Protein AF-0000000075455554 (afdb_homodimer)

Structure (mmCIF, N/CA/C/O backbone):
data_AF-0000000075455554-model_v1
#
loop_
_entity.id
_entity.type
_entity.pdbx_description
1 polymer 'Uncharacterized protein'
#
loop_
_atom_site.group_PDB
_atom_site.id
_atom_site.type_symbol
_atom_site.label_atom_id
_atom_site.label_alt_id
_atom_site.label_comp_id
_atom_site.label_asym_id
_atom_site.label_entity_id
_atom_site.label_seq_id
_atom_site.pdbx_PDB_ins_code
_atom_site.Cartn_x
_atom_site.Cartn_y
_atom_site.Cartn_z
_atom_site.occupancy
_atom_site.B_iso_or_equiv
_atom_site.auth_seq_id
_atom_site.auth_comp_id
_atom_site.auth_asym_id
_atom_site.auth_atom_id
_atom_site.pdbx_PDB_model_num
ATOM 1 N N . MET A 1 1 ? -1.568 -16.812 -19.609 1 43.81 1 MET A N 1
ATOM 2 C CA . MET A 1 1 ? -0.745 -16.453 -18.469 1 43.81 1 MET A CA 1
ATOM 3 C C . MET A 1 1 ? -1.56 -15.68 -17.438 1 43.81 1 MET A C 1
ATOM 5 O O . MET A 1 1 ? -2.436 -14.891 -17.797 1 43.81 1 MET A O 1
ATOM 9 N N . GLU A 1 2 ? -1.62 -16.234 -16.188 1 52.28 2 GLU A N 1
ATOM 10 C CA . GLU A 1 2 ? -2.527 -15.711 -15.164 1 52.28 2 GLU A CA 1
ATOM 11 C C . GLU A 1 2 ? -2.217 -14.258 -14.844 1 52.28 2 GLU A C 1
ATOM 13 O O . GLU A 1 2 ? -1.058 -13.891 -14.648 1 52.28 2 GLU A O 1
ATOM 18 N N . LYS A 1 3 ? -2.979 -13.305 -15.289 1 70.75 3 LYS A N 1
ATOM 19 C CA . LYS A 1 3 ? -2.902 -11.852 -15.18 1 70.75 3 LYS A CA 1
ATOM 20 C C . LYS A 1 3 ? -3.27 -11.383 -13.773 1 70.75 3 LYS A C 1
ATOM 22 O O . LYS A 1 3 ? -3.891 -10.328 -13.609 1 70.75 3 LYS A O 1
ATOM 27 N N . SER A 1 4 ? -2.748 -12.359 -12.711 1 79.31 4 SER A N 1
ATOM 28 C CA . SER A 1 4 ? -3.086 -12.023 -11.328 1 79.31 4 SER A CA 1
ATOM 29 C C . SER A 1 4 ? -2.111 -11 -10.758 1 79.31 4 SER A C 1
ATOM 31 O O . SER A 1 4 ? -0.904 -11.086 -10.992 1 79.31 4 SER A O 1
ATOM 33 N N . ALA A 1 5 ? -2.631 -10.055 -10.141 1 87.62 5 ALA A N 1
ATOM 34 C CA . ALA A 1 5 ? -1.825 -8.992 -9.539 1 87.62 5 ALA A CA 1
ATOM 35 C C . ALA A 1 5 ? -0.936 -9.539 -8.43 1 87.62 5 ALA A C 1
ATOM 37 O O . ALA A 1 5 ? -1.373 -10.367 -7.625 1 87.62 5 ALA A O 1
ATOM 38 N N . VAL A 1 6 ? 0.311 -9.078 -8.422 1 92.62 6 VAL A N 1
ATOM 39 C CA . VAL A 1 6 ? 1.239 -9.469 -7.371 1 92.62 6 VAL A CA 1
ATOM 40 C C . VAL A 1 6 ? 1.896 -8.234 -6.766 1 92.62 6 VAL A C 1
ATOM 42 O O . VAL A 1 6 ? 2.256 -7.301 -7.488 1 92.62 6 VAL A O 1
ATOM 45 N N . LEU A 1 7 ? 1.924 -8.148 -5.484 1 94.25 7 LEU A N 1
ATOM 46 C CA . LEU A 1 7 ? 2.703 -7.148 -4.758 1 94.25 7 LEU A CA 1
ATOM 47 C C . LEU A 1 7 ? 4.141 -7.621 -4.559 1 94.25 7 LEU A C 1
ATOM 49 O O . LEU A 1 7 ? 4.371 -8.695 -3.998 1 94.25 7 LEU A O 1
ATOM 53 N N . CYS A 1 8 ? 5.094 -6.777 -4.996 1 96.25 8 CYS A N 1
ATOM 54 C CA . CYS A 1 8 ? 6.508 -7.133 -4.902 1 96.25 8 CYS A CA 1
ATOM 55 C C . CYS A 1 8 ? 7.23 -6.238 -3.904 1 96.25 8 CYS A C 1
ATOM 57 O O . CYS A 1 8 ? 7.184 -5.016 -4.012 1 96.25 8 CYS A O 1
ATOM 59 N N . ASN A 1 9 ? 7.773 -6.859 -2.877 1 97.69 9 ASN A N 1
ATOM 60 C CA . ASN A 1 9 ? 8.805 -6.219 -2.064 1 97.69 9 ASN A CA 1
ATOM 61 C C . ASN A 1 9 ? 10.18 -6.336 -2.707 1 97.69 9 ASN A C 1
ATOM 63 O O . ASN A 1 9 ? 10.844 -7.367 -2.584 1 97.69 9 ASN A O 1
ATOM 67 N N . LEU A 1 10 ? 10.547 -5.352 -3.365 1 97.19 10 LEU A N 1
ATOM 68 C CA . LEU A 1 10 ? 11.766 -5.367 -4.164 1 97.19 10 LEU A CA 1
ATOM 69 C C . LEU A 1 10 ? 13 -5.473 -3.273 1 97.19 10 LEU A C 1
ATOM 71 O O . LEU A 1 10 ? 14.008 -6.059 -3.67 1 97.19 10 LEU A O 1
ATOM 75 N N . SER A 1 11 ? 12.922 -4.957 -2.035 1 97.5 11 SER A N 1
ATOM 76 C CA . SER A 1 11 ? 14.047 -4.938 -1.104 1 97.5 11 SER A CA 1
ATOM 77 C C . SER A 1 11 ? 14.32 -6.324 -0.534 1 97.5 11 SER A C 1
ATOM 79 O O . SER A 1 11 ? 15.477 -6.711 -0.353 1 97.5 11 SER A O 1
ATOM 81 N N . GLN A 1 12 ? 13.25 -7.008 -0.26 1 97.56 12 GLN A N 1
ATOM 82 C CA . GLN A 1 12 ? 13.406 -8.305 0.395 1 97.56 12 GLN A CA 1
ATOM 83 C C . GLN A 1 12 ? 13.211 -9.445 -0.596 1 97.56 12 GLN A C 1
ATOM 85 O O . GLN A 1 12 ? 13.32 -10.617 -0.228 1 97.56 12 GLN A O 1
ATOM 90 N N . HIS A 1 13 ? 12.859 -9.172 -1.826 1 98.25 13 HIS A N 1
ATOM 91 C CA . HIS A 1 13 ? 12.656 -10.141 -2.895 1 98.25 13 HIS A CA 1
ATOM 92 C C . HIS A 1 13 ? 11.547 -11.125 -2.537 1 98.25 13 HIS A C 1
ATOM 94 O O . HIS A 1 13 ? 11.727 -12.336 -2.666 1 98.25 13 HIS A O 1
ATOM 100 N N . LYS A 1 14 ? 10.477 -10.57 -2.074 1 98.19 14 LYS A N 1
ATOM 101 C CA . LYS A 1 14 ? 9.273 -11.312 -1.706 1 98.19 14 LYS A CA 1
ATOM 102 C C . LYS A 1 14 ? 8.07 -10.836 -2.508 1 98.19 14 LYS A C 1
ATOM 104 O O . LYS A 1 14 ? 8.023 -9.688 -2.951 1 98.19 14 LYS A O 1
ATOM 109 N N . TYR A 1 15 ? 7.133 -11.742 -2.766 1 96.94 15 TYR A N 1
ATOM 110 C CA . TYR A 1 15 ? 5.91 -11.281 -3.418 1 96.94 15 TYR A CA 1
ATOM 111 C C . TYR A 1 15 ? 4.68 -11.898 -2.758 1 96.94 15 TYR A C 1
ATOM 113 O O . TYR A 1 15 ? 4.789 -12.883 -2.031 1 96.94 15 TYR A O 1
ATOM 121 N N . VAL A 1 16 ? 3.572 -11.25 -2.914 1 96.62 16 VAL A N 1
ATOM 122 C CA . VAL A 1 16 ? 2.266 -11.656 -2.412 1 96.62 16 VAL A CA 1
ATOM 123 C C . VAL A 1 16 ? 1.259 -11.695 -3.559 1 96.62 16 VAL A C 1
ATOM 125 O O . VAL A 1 16 ? 1.162 -10.742 -4.34 1 96.62 16 VAL A O 1
ATOM 128 N N . ARG A 1 17 ? 0.521 -12.758 -3.619 1 95.19 17 ARG A N 1
ATOM 129 C CA . ARG A 1 17 ? -0.51 -12.914 -4.641 1 95.19 17 ARG A CA 1
ATOM 130 C C . ARG A 1 17 ? -1.81 -12.234 -4.215 1 95.19 17 ARG A C 1
ATOM 132 O O . ARG A 1 17 ? -2.43 -12.633 -3.227 1 95.19 17 ARG A O 1
ATOM 139 N N . GLY A 1 18 ? -2.156 -11.289 -5.023 1 91.25 18 GLY A N 1
ATOM 140 C CA . GLY A 1 18 ? -3.354 -10.523 -4.707 1 91.25 18 GLY A CA 1
ATOM 141 C C . GLY A 1 18 ? -4.617 -11.367 -4.73 1 91.25 18 GLY A C 1
ATOM 142 O O . GLY A 1 18 ? -5.504 -11.188 -3.893 1 91.25 18 GLY A O 1
ATOM 143 N N . SER A 1 19 ? -4.719 -12.219 -5.688 1 89.25 19 SER A N 1
ATOM 144 C CA . SER A 1 19 ? -5.902 -13.055 -5.82 1 89.25 19 SER A CA 1
ATOM 145 C C . SER A 1 19 ? -6.098 -13.93 -4.582 1 89.25 19 SER A C 1
ATOM 147 O O . SER A 1 19 ? -7.23 -14.125 -4.129 1 89.25 19 SER A O 1
ATOM 149 N N . ALA A 1 20 ? -5.086 -14.43 -4.055 1 93.12 20 ALA A N 1
ATOM 150 C CA . ALA A 1 20 ? -5.156 -15.266 -2.855 1 93.12 20 ALA A CA 1
ATOM 151 C C . ALA A 1 20 ? -5.629 -14.453 -1.651 1 93.12 20 ALA A C 1
ATOM 153 O O . ALA A 1 20 ? -6.426 -14.938 -0.843 1 93.12 20 ALA A O 1
ATOM 154 N N . VAL A 1 21 ? -5.117 -13.258 -1.526 1 91.56 21 VAL A N 1
ATOM 155 C CA . VAL A 1 21 ? -5.52 -12.383 -0.43 1 91.56 21 VAL A CA 1
ATOM 156 C C . VAL A 1 21 ? -7.012 -12.078 -0.535 1 91.56 21 VAL A C 1
ATOM 158 O O . VAL A 1 21 ? -7.742 -12.172 0.455 1 91.56 21 VAL A O 1
ATOM 161 N N . GLN A 1 22 ? -7.359 -11.703 -1.708 1 89 22 GLN A N 1
ATOM 162 C CA . GLN A 1 22 ? -8.758 -11.375 -1.943 1 89 22 GLN A CA 1
ATOM 163 C C . GLN A 1 22 ? -9.664 -12.555 -1.598 1 89 22 GLN A C 1
ATOM 165 O O . GLN A 1 22 ? -10.742 -12.367 -1.016 1 89 22 GLN A O 1
ATOM 170 N N . GLU A 1 23 ? -9.289 -13.625 -2.023 1 90.81 23 GLU A N 1
ATOM 171 C CA . GLU A 1 23 ? -10.086 -14.82 -1.764 1 90.81 23 GLU A CA 1
ATOM 172 C C . GLU A 1 23 ? -10.195 -15.094 -0.266 1 90.81 23 GLU A C 1
ATOM 174 O O . GLU A 1 23 ? -11.289 -15.359 0.24 1 90.81 23 GLU A O 1
ATOM 179 N N . LYS A 1 24 ? -9.18 -15.023 0.441 1 91.69 24 LYS A N 1
ATOM 180 C CA . LYS A 1 24 ? -9.141 -15.328 1.867 1 91.69 24 LYS A CA 1
ATOM 181 C C . LYS A 1 24 ? -9.977 -14.336 2.668 1 91.69 24 LYS A C 1
ATOM 183 O O . LYS A 1 24 ? -10.641 -14.711 3.633 1 91.69 24 LYS A O 1
ATOM 188 N N . PHE A 1 25 ? -9.914 -13.109 2.268 1 88.25 25 PHE A N 1
ATOM 189 C CA . PHE A 1 25 ? -10.508 -12.078 3.102 1 88.25 25 PHE A CA 1
ATOM 190 C C . PHE A 1 25 ? -11.742 -11.477 2.428 1 88.25 25 PHE A C 1
ATOM 192 O O . PHE A 1 25 ? -12.078 -10.312 2.66 1 88.25 25 PHE A O 1
ATOM 199 N N . GLU A 1 26 ? -12.32 -12.148 1.55 1 85.75 26 GLU A N 1
ATOM 200 C CA . GLU A 1 26 ? -13.477 -11.672 0.789 1 85.75 26 GLU A CA 1
ATOM 201 C C . GLU A 1 26 ? -14.57 -11.156 1.714 1 85.75 26 GLU A C 1
ATOM 203 O O . GLU A 1 26 ? -15.156 -10.094 1.467 1 85.75 26 GLU A O 1
ATOM 208 N N . ARG A 1 27 ? -14.852 -11.781 2.777 1 84.69 27 ARG A N 1
ATOM 209 C CA . ARG A 1 27 ? -15.922 -11.438 3.703 1 84.69 27 ARG A CA 1
ATOM 210 C C . ARG A 1 27 ? -15.633 -10.117 4.41 1 84.69 27 ARG A C 1
ATOM 212 O O . ARG A 1 27 ? -16.562 -9.367 4.73 1 84.69 27 ARG A O 1
ATOM 219 N N . HIS A 1 28 ? -14.312 -9.898 4.633 1 78.06 28 HIS A N 1
ATOM 220 C CA . HIS A 1 28 ? -13.914 -8.711 5.367 1 78.06 28 HIS A CA 1
ATOM 221 C C . HIS A 1 28 ? -13.516 -7.582 4.422 1 78.06 28 HIS A C 1
ATOM 223 O O . HIS A 1 28 ? -13.125 -6.5 4.863 1 78.06 28 HIS A O 1
ATOM 229 N N . ARG A 1 29 ? -13.539 -7.875 3.203 1 77.62 29 ARG A N 1
ATOM 230 C CA . ARG A 1 29 ? -13.25 -6.898 2.156 1 77.62 29 ARG A CA 1
ATOM 231 C C . ARG A 1 29 ? -11.836 -6.344 2.297 1 77.62 29 ARG A C 1
ATOM 233 O O . ARG A 1 29 ? -11.617 -5.141 2.152 1 77.62 29 ARG A O 1
ATOM 240 N N . LEU A 1 30 ? -10.945 -7.219 2.758 1 80.25 30 LEU A N 1
ATOM 241 C CA . LEU A 1 30 ? -9.539 -6.84 2.799 1 80.25 30 LEU A CA 1
ATOM 242 C C . LEU A 1 30 ? -8.836 -7.23 1.503 1 80.25 30 LEU A C 1
ATOM 244 O O . LEU A 1 30 ? -9.234 -8.188 0.838 1 80.25 30 LEU A O 1
ATOM 248 N N . SER A 1 31 ? -7.902 -6.434 1.125 1 84.75 31 SER A N 1
ATOM 249 C CA . SER A 1 31 ? -7.148 -6.637 -0.108 1 84.75 31 SER A CA 1
ATOM 250 C C . SER A 1 31 ? -5.645 -6.547 0.139 1 84.75 31 SER A C 1
ATOM 252 O O . SER A 1 31 ? -5.207 -6.398 1.282 1 84.75 31 SER A O 1
ATOM 254 N N . ILE A 1 32 ? -4.934 -6.664 -0.916 1 88.88 32 ILE A N 1
ATOM 255 C CA . ILE A 1 32 ? -3.477 -6.582 -0.877 1 88.88 32 ILE A CA 1
ATOM 256 C C . ILE A 1 32 ? -3.053 -5.203 -0.377 1 88.88 32 ILE A C 1
ATOM 258 O O . ILE A 1 32 ? -1.998 -5.059 0.247 1 88.88 32 ILE A O 1
ATOM 262 N N . SER A 1 33 ? -3.893 -4.215 -0.612 1 85.25 33 SER A N 1
ATOM 263 C CA . SER A 1 33 ? -3.57 -2.873 -0.136 1 85.25 33 SER A CA 1
ATOM 264 C C . SER A 1 33 ? -3.562 -2.814 1.388 1 85.25 33 SER A C 1
ATOM 266 O O . SER A 1 33 ? -2.686 -2.188 1.986 1 85.25 33 SER A O 1
ATOM 268 N N . HIS A 1 34 ? -4.531 -3.475 1.994 1 84.62 34 HIS A N 1
ATOM 269 C CA . HIS A 1 34 ? -4.562 -3.553 3.449 1 84.62 34 HIS A CA 1
ATOM 270 C C . HIS A 1 34 ? -3.367 -4.336 3.986 1 84.62 34 HIS A C 1
ATOM 272 O O . HIS A 1 34 ? -2.797 -3.979 5.02 1 84.62 34 HIS A O 1
ATOM 278 N N . LEU A 1 35 ? -3.129 -5.387 3.32 1 89.56 35 LEU A N 1
ATOM 279 C CA . LEU A 1 35 ? -1.984 -6.199 3.719 1 89.56 35 LEU A CA 1
ATOM 280 C C . LEU A 1 35 ? -0.7 -5.379 3.701 1 89.56 35 LEU A C 1
ATOM 282 O O . LEU A 1 35 ? 0.096 -5.441 4.641 1 89.56 35 LEU A O 1
ATOM 286 N N . LEU A 1 36 ? -0.47 -4.629 2.674 1 91.06 36 LEU A N 1
ATOM 287 C CA . LEU A 1 36 ? 0.713 -3.781 2.566 1 91.06 36 LEU A CA 1
ATOM 288 C C . LEU A 1 36 ? 0.784 -2.795 3.729 1 91.06 36 LEU A C 1
ATOM 290 O O . LEU A 1 36 ? 1.823 -2.67 4.379 1 91.06 36 LEU A O 1
ATOM 294 N N . LEU A 1 37 ? -0.258 -2.197 4.02 1 86.44 37 LEU A N 1
ATOM 295 C CA . LEU A 1 37 ? -0.281 -1.223 5.105 1 86.44 37 LEU A CA 1
ATOM 296 C C . LEU A 1 37 ? 0.099 -1.876 6.43 1 86.44 37 LEU A C 1
ATOM 298 O O . LEU A 1 37 ? 0.836 -1.292 7.227 1 86.44 37 LEU A O 1
ATOM 302 N N . ALA A 1 38 ? -0.381 -3.029 6.625 1 85.31 38 ALA A N 1
ATOM 303 C CA . ALA A 1 38 ? -0.101 -3.756 7.863 1 85.31 38 ALA A CA 1
ATOM 304 C C . ALA A 1 38 ? 1.388 -4.066 7.992 1 85.31 38 ALA A C 1
ATOM 306 O O . ALA A 1 38 ? 1.877 -4.348 9.086 1 85.31 38 ALA A O 1
ATOM 307 N N . HIS A 1 39 ? 2.082 -4.016 6.938 1 91 39 HIS A N 1
ATOM 308 C CA . HIS A 1 39 ? 3.475 -4.449 6.969 1 91 39 HIS A CA 1
ATOM 309 C C . HIS A 1 39 ? 4.422 -3.262 6.879 1 91 39 HIS A C 1
ATOM 311 O O . HIS A 1 39 ? 5.641 -3.424 6.984 1 91 39 HIS A O 1
ATOM 317 N N . ILE A 1 40 ? 3.91 -2.068 6.648 1 90.75 40 ILE A N 1
ATOM 318 C CA . ILE A 1 40 ? 4.824 -0.938 6.535 1 90.75 40 ILE A CA 1
ATOM 319 C C . ILE A 1 40 ? 4.523 0.081 7.633 1 90.75 40 ILE A C 1
ATOM 321 O O . ILE A 1 40 ? 4.824 1.269 7.484 1 90.75 40 ILE A O 1
ATOM 325 N N . CYS A 1 41 ? 3.963 -0.243 8.648 1 81.56 41 CYS A N 1
ATOM 326 C CA . CYS A 1 41 ? 3.58 0.683 9.711 1 81.56 41 CYS A CA 1
ATOM 327 C C . CYS A 1 41 ? 4.441 0.477 10.953 1 81.56 41 CYS A C 1
ATOM 329 O O . CYS A 1 41 ? 4.812 -0.654 11.273 1 81.56 41 CYS A O 1
ATOM 331 N N . TRP A 1 42 ? 4.992 1.487 11.656 1 68.12 42 TRP A N 1
ATOM 332 C CA . TRP A 1 42 ? 5.738 1.419 12.906 1 68.12 42 TRP A CA 1
ATOM 333 C C . TRP A 1 42 ? 4.848 0.953 14.047 1 68.12 42 TRP A C 1
ATOM 335 O O . TRP A 1 42 ? 5.324 0.348 15.016 1 68.12 42 TRP A O 1
ATOM 345 N N . SER A 1 43 ? 3.494 1.282 14 1 57.66 43 SER A N 1
ATOM 346 C CA . SER A 1 43 ? 2.68 0.77 15.102 1 57.66 43 SER A CA 1
ATOM 347 C C . SER A 1 43 ? 1.564 -0.135 14.586 1 57.66 43 SER A C 1
ATOM 349 O O . SER A 1 43 ? 1.055 0.067 13.477 1 57.66 43 SER A O 1
ATOM 351 N N . THR A 1 44 ? 1.597 -1.495 14.789 1 50.06 44 THR A N 1
ATOM 352 C CA . THR A 1 44 ? 0.513 -2.361 14.336 1 50.06 44 THR A CA 1
ATOM 353 C C . THR A 1 44 ? -0.639 -2.354 15.344 1 50.06 44 THR A C 1
ATOM 355 O O . THR A 1 44 ? -0.51 -2.885 16.453 1 50.06 44 THR A O 1
ATOM 358 N N . GLU A 1 45 ? -1.034 -1.312 15.836 1 48.19 45 GLU A N 1
ATOM 359 C CA . GLU A 1 45 ? -2.244 -1.582 16.609 1 48.19 45 GLU A CA 1
ATOM 360 C C . GLU A 1 45 ? -3.318 -2.229 15.734 1 48.19 45 GLU A C 1
ATOM 362 O O . GLU A 1 45 ? -3.348 -2.023 14.523 1 48.19 45 GLU A O 1
ATOM 367 N N . PRO A 1 46 ? -4.043 -3.158 16.375 1 44.19 46 PRO A N 1
ATOM 368 C CA . PRO A 1 46 ? -5.051 -3.957 15.68 1 44.19 46 PRO A CA 1
ATOM 369 C C . PRO A 1 46 ? -5.863 -3.137 14.68 1 44.19 46 PRO A C 1
ATOM 371 O O . PRO A 1 46 ? -6.145 -1.96 14.922 1 44.19 46 PRO A O 1
ATOM 374 N N . VAL A 1 47 ? -5.527 -3.455 13.422 1 44.62 47 VAL A N 1
ATOM 375 C CA . VAL A 1 47 ? -6.32 -2.879 12.344 1 44.62 47 VAL A CA 1
ATOM 376 C C . VAL A 1 47 ? -7.797 -2.875 12.734 1 44.62 47 VAL A C 1
ATOM 378 O O . VAL A 1 47 ? -8.477 -3.902 12.641 1 44.62 47 VAL A O 1
ATOM 381 N N . SER A 1 48 ? -8.266 -3.084 13.891 1 38.78 48 SER A N 1
ATOM 382 C CA . SER A 1 48 ? -9.719 -2.963 13.875 1 38.78 48 SER A CA 1
ATOM 383 C C . SER A 1 48 ? -10.188 -2.039 12.75 1 38.78 48 SER A C 1
ATOM 385 O O . SER A 1 48 ? -10.914 -2.467 11.852 1 38.78 48 SER A O 1
ATOM 387 N N . GLN A 1 49 ? -11.094 -0.995 13.008 1 38.47 49 GLN A N 1
ATOM 388 C CA . GLN A 1 49 ? -11.57 -0.119 11.945 1 38.47 49 GLN A CA 1
ATOM 389 C C . GLN A 1 49 ? -10.406 0.581 11.25 1 38.47 49 GLN A C 1
ATOM 391 O O . GLN A 1 49 ? -9.523 1.126 11.906 1 38.47 49 GLN A O 1
ATOM 396 N N . MET A 1 50 ? -9.594 0.06 10.281 1 39.66 50 MET A N 1
ATOM 397 C CA . MET A 1 50 ? -8.656 0.882 9.523 1 39.66 50 MET A CA 1
ATOM 398 C C . MET A 1 50 ? -8.914 2.365 9.758 1 39.66 50 MET A C 1
ATOM 400 O O . MET A 1 50 ? -8.547 3.205 8.938 1 39.66 50 MET A O 1
ATOM 404 N N . LYS A 1 51 ? -9.836 2.688 10.562 1 39.97 51 LYS A N 1
ATOM 405 C CA . LYS A 1 51 ? -9.977 4.094 10.93 1 39.97 51 LYS A CA 1
ATOM 406 C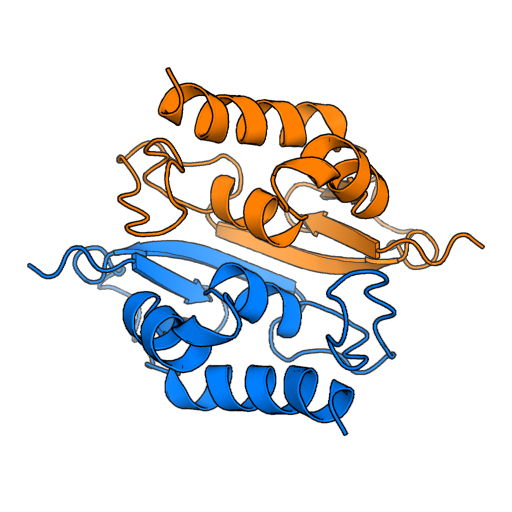 C . LYS A 1 51 ? -8.633 4.699 11.328 1 39.97 51 LYS A C 1
ATOM 408 O O . LYS A 1 51 ? -8.086 5.535 10.609 1 39.97 51 LYS A O 1
ATOM 413 N N . ASP A 1 52 ? -8.414 4.742 12.883 1 36.31 52 ASP A N 1
ATOM 414 C CA . ASP A 1 52 ? -7.266 5.457 13.438 1 36.31 52 ASP A CA 1
ATOM 415 C C . ASP A 1 52 ? -6 4.605 13.383 1 36.31 52 ASP A C 1
ATOM 417 O O . ASP A 1 52 ? -5.934 3.543 14 1 36.31 52 ASP A O 1
ATOM 421 N N . ALA A 1 53 ? -5.562 4.289 12.445 1 40.56 53 ALA A N 1
ATOM 422 C CA . ALA A 1 53 ? -4.27 3.613 12.367 1 40.56 53 ALA A CA 1
ATOM 423 C C . ALA A 1 53 ? -3.379 3.994 13.547 1 40.56 53 ALA A C 1
ATOM 425 O O . ALA A 1 53 ? -2.744 5.051 13.531 1 40.56 53 ALA A O 1
ATOM 426 N N . THR A 1 54 ? -3.914 3.926 14.789 1 36.28 54 THR A N 1
ATOM 427 C CA . THR A 1 54 ? -2.93 4.125 15.852 1 36.28 54 THR A CA 1
ATOM 428 C C . THR A 1 54 ? -1.878 3.02 15.82 1 36.28 54 THR A C 1
ATOM 430 O O . THR A 1 54 ? -2.213 1.835 15.859 1 36.28 54 THR A O 1
ATOM 433 N N . CYS A 1 55 ? -0.988 3.141 15.109 1 39.06 55 CYS A N 1
ATOM 434 C CA . CYS A 1 55 ? 0.165 2.26 14.969 1 39.06 55 CYS A CA 1
ATOM 435 C C . CYS A 1 55 ? 0.878 2.076 16.297 1 39.06 55 CYS A C 1
ATOM 437 O O . CYS A 1 55 ? 1.243 3.057 16.953 1 39.06 55 CYS A O 1
ATOM 439 N N . SER A 1 56 ? 0.475 1.086 17.031 1 41 56 SER A N 1
ATOM 440 C CA . SER A 1 56 ? 1.418 0.804 18.10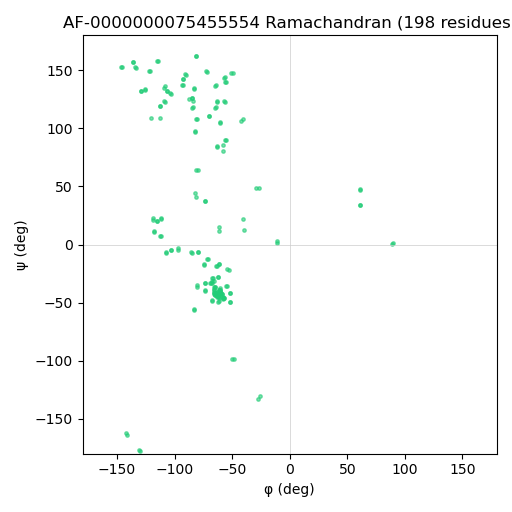9 1 41 56 SER A CA 1
ATOM 441 C C . SER A 1 56 ? 2.84 0.657 17.578 1 41 56 SER A C 1
ATOM 443 O O . SER A 1 56 ? 3.037 0.351 16.406 1 41 56 SER A O 1
ATOM 445 N N . VAL A 1 57 ? 3.834 1.011 18.297 1 46.69 57 VAL A N 1
ATOM 446 C CA . VAL A 1 57 ? 5.258 1.223 18.062 1 46.69 57 VAL A CA 1
ATOM 447 C C . VAL A 1 57 ? 5.906 -0.081 17.609 1 46.69 57 VAL A C 1
ATOM 449 O O . VAL A 1 57 ? 7.133 -0.16 17.469 1 46.69 57 VAL A O 1
ATOM 452 N N . THR A 1 58 ? 5.227 -1.175 17.25 1 55.66 58 THR A N 1
ATOM 453 C CA . THR A 1 58 ? 6.039 -2.277 16.75 1 55.66 58 THR A CA 1
ATOM 454 C C . THR A 1 58 ? 6.332 -2.094 15.258 1 55.66 58 THR A C 1
ATOM 456 O O . THR A 1 58 ? 5.438 -1.759 14.477 1 55.66 58 THR A O 1
ATOM 459 N N . ARG A 1 59 ? 7.621 -2.078 14.922 1 67.62 59 ARG A N 1
ATOM 460 C CA . ARG A 1 59 ? 8.094 -1.94 13.547 1 67.62 59 ARG A CA 1
ATOM 461 C C . ARG A 1 59 ? 7.664 -3.133 12.703 1 67.62 59 ARG A C 1
ATOM 463 O O . ARG A 1 59 ? 8 -4.277 13.016 1 67.62 59 ARG A O 1
ATOM 470 N N . SER A 1 60 ? 6.906 -2.936 11.719 1 80.5 60 SER A N 1
ATOM 471 C CA . SER A 1 60 ? 6.516 -3.973 10.773 1 80.5 60 SER A CA 1
ATOM 472 C C . SER A 1 60 ? 7.684 -4.355 9.867 1 80.5 60 SER A C 1
ATOM 474 O O . SER A 1 60 ? 8.562 -3.539 9.602 1 80.5 60 SER A O 1
ATOM 476 N N . PRO A 1 61 ? 7.746 -5.59 9.445 1 87.69 61 PRO A N 1
ATOM 477 C CA . PRO A 1 61 ? 8.906 -6.148 8.75 1 87.69 61 PRO A CA 1
ATOM 478 C C . PRO A 1 61 ? 9.211 -5.43 7.438 1 87.69 61 PRO A C 1
ATOM 480 O O . PRO A 1 61 ? 10.32 -5.543 6.91 1 87.69 61 PRO A O 1
ATOM 483 N N . TRP A 1 62 ? 8.312 -4.672 6.898 1 94.38 62 TRP A N 1
ATOM 484 C CA . TRP A 1 62 ? 8.516 -4.113 5.566 1 94.38 62 TRP A CA 1
ATOM 485 C C . TRP A 1 62 ? 8.68 -2.6 5.633 1 94.38 62 TRP A C 1
ATOM 487 O O . TRP A 1 62 ? 8.766 -1.934 4.598 1 94.38 62 TRP A O 1
ATOM 497 N N . VAL A 1 63 ? 8.758 -2.088 6.844 1 91.5 63 VAL A N 1
ATOM 498 C CA . VAL A 1 63 ? 8.969 -0.65 6.98 1 91.5 63 VAL A CA 1
ATOM 499 C C . VAL A 1 63 ? 10.242 -0.242 6.23 1 91.5 63 VAL A C 1
ATOM 501 O O . VAL A 1 63 ? 11.297 -0.85 6.41 1 91.5 63 VAL A O 1
ATOM 504 N N . GLY A 1 64 ? 10.039 0.723 5.273 1 94.62 64 GLY A N 1
ATOM 505 C CA . GLY A 1 64 ? 11.195 1.242 4.559 1 94.62 64 GLY A CA 1
ATOM 506 C C . GLY A 1 64 ? 11.523 0.451 3.307 1 94.62 64 GLY A C 1
ATOM 507 O O . GLY A 1 64 ? 12.461 0.79 2.584 1 94.62 64 GLY A O 1
ATOM 508 N N . SER A 1 65 ? 10.828 -0.532 2.953 1 97.06 65 SER A N 1
ATOM 509 C CA . SER A 1 65 ? 11.109 -1.356 1.781 1 97.06 65 SER A CA 1
ATOM 510 C C . SER A 1 65 ? 10.586 -0.702 0.508 1 97.06 65 SER A C 1
ATOM 512 O O . SER A 1 65 ? 9.75 0.205 0.567 1 97.06 65 SER A O 1
ATOM 514 N N . ARG A 1 66 ? 11.078 -1.141 -0.682 1 97.62 66 ARG A N 1
ATOM 515 C CA . ARG A 1 66 ? 10.648 -0.738 -2.018 1 97.62 66 ARG A CA 1
ATOM 516 C C . ARG A 1 66 ? 9.586 -1.681 -2.557 1 97.62 66 ARG A C 1
ATOM 518 O O . ARG A 1 66 ? 9.68 -2.898 -2.393 1 97.62 66 ARG A O 1
ATOM 525 N N . PHE A 1 67 ? 8.523 -1.031 -3.213 1 96.19 67 PHE A N 1
ATOM 526 C CA . PHE A 1 67 ? 7.422 -1.89 -3.637 1 96.19 67 PHE A CA 1
ATOM 527 C C . PHE A 1 67 ? 7.004 -1.567 -5.066 1 96.19 67 PHE A C 1
ATOM 529 O O . PHE A 1 67 ? 7.172 -0.438 -5.527 1 96.19 67 PHE A O 1
ATOM 536 N N . GLU A 1 68 ? 6.469 -2.586 -5.723 1 93.19 68 GLU A N 1
ATOM 537 C CA . GLU A 1 68 ? 5.691 -2.414 -6.945 1 93.19 68 GLU A CA 1
ATOM 538 C C . GLU A 1 68 ? 4.582 -3.457 -7.047 1 93.19 68 GLU A C 1
ATOM 540 O O . GLU A 1 68 ? 4.641 -4.5 -6.391 1 93.19 68 GLU A O 1
ATOM 545 N N . ILE A 1 69 ? 3.574 -3.121 -7.707 1 91.25 69 ILE A N 1
ATOM 546 C CA . ILE A 1 69 ? 2.562 -4.086 -8.117 1 91.25 69 ILE A CA 1
ATOM 547 C C . ILE A 1 69 ? 2.744 -4.422 -9.602 1 91.25 69 ILE A C 1
ATOM 549 O O . ILE A 1 69 ? 2.91 -3.527 -10.43 1 91.25 69 ILE A O 1
ATOM 553 N N . THR A 1 70 ? 2.773 -5.66 -9.836 1 88.94 70 THR A N 1
ATOM 554 C CA . THR A 1 70 ? 2.854 -6.168 -11.203 1 88.94 70 THR A CA 1
ATOM 555 C C . THR A 1 70 ? 1.992 -7.418 -11.359 1 88.94 70 THR A C 1
ATOM 557 O O . THR A 1 70 ? 1.011 -7.598 -10.641 1 88.94 70 THR A O 1
ATOM 560 N N . THR A 1 71 ? 2.205 -8.148 -12.375 1 88.62 71 THR A N 1
ATOM 561 C CA . THR A 1 71 ? 1.534 -9.422 -12.586 1 88.62 71 THR A CA 1
ATOM 562 C C . THR A 1 71 ? 2.535 -10.578 -12.539 1 88.62 71 THR A C 1
ATOM 564 O O . THR A 1 71 ? 3.738 -10.367 -12.711 1 88.62 71 THR A O 1
ATOM 567 N N . MET A 1 72 ? 1.981 -11.719 -12.258 1 87.75 72 MET A N 1
ATOM 568 C CA . MET A 1 72 ? 2.814 -12.906 -12.102 1 87.75 72 MET A CA 1
ATOM 569 C C . MET A 1 72 ? 3.695 -13.117 -13.328 1 87.75 72 MET A C 1
ATOM 571 O O . MET A 1 72 ? 4.855 -13.516 -13.195 1 87.75 72 MET A O 1
ATOM 575 N N . ASP A 1 73 ? 3.174 -12.805 -14.445 1 85.81 73 ASP A N 1
ATOM 576 C CA . ASP A 1 73 ? 3.889 -13.047 -15.695 1 85.81 73 ASP A CA 1
ATOM 577 C C . ASP A 1 73 ? 4.93 -11.961 -15.945 1 85.81 73 ASP A C 1
ATOM 579 O O . ASP A 1 73 ? 5.766 -12.094 -16.844 1 85.81 73 ASP A O 1
ATOM 583 N N . LYS A 1 74 ? 4.953 -10.945 -15.141 1 87.62 74 LYS A N 1
ATOM 584 C CA . LYS A 1 74 ? 5.855 -9.82 -15.359 1 87.62 74 LYS A CA 1
ATOM 585 C C . LYS A 1 74 ? 6.84 -9.672 -14.203 1 87.62 74 LYS A C 1
ATOM 587 O O . LYS A 1 74 ? 7.523 -8.656 -14.086 1 87.62 74 LYS A O 1
ATOM 592 N N . LEU A 1 75 ? 6.91 -10.633 -13.352 1 90.44 75 LEU A N 1
ATOM 593 C CA . LEU A 1 75 ? 7.93 -10.633 -12.305 1 90.44 75 LEU A CA 1
ATOM 594 C C . LEU A 1 75 ? 9.328 -10.516 -12.906 1 90.44 75 LEU A C 1
ATOM 596 O O . LEU A 1 75 ? 9.625 -11.148 -13.922 1 90.44 75 LEU A O 1
ATOM 600 N N . ARG A 1 76 ? 10.078 -9.758 -12.25 1 91.88 76 ARG A N 1
ATOM 601 C CA . ARG A 1 76 ? 11.438 -9.57 -12.75 1 91.88 76 ARG A CA 1
ATOM 602 C C . ARG A 1 76 ? 12.203 -10.891 -12.734 1 91.88 76 ARG A C 1
ATOM 604 O O . ARG A 1 76 ? 12.344 -11.523 -11.688 1 91.88 76 ARG A O 1
ATOM 611 N N . PRO A 1 77 ? 12.734 -11.32 -13.875 1 92.62 77 PRO A N 1
ATOM 612 C CA . PRO A 1 77 ? 13.367 -12.641 -13.984 1 92.62 77 PRO A CA 1
ATOM 613 C C . PRO A 1 77 ? 14.742 -12.688 -13.32 1 92.62 77 PRO A C 1
ATOM 615 O O . PRO A 1 77 ? 15.242 -13.773 -13.023 1 92.62 77 PRO A O 1
ATOM 618 N N . ASP A 1 78 ? 15.375 -11.531 -13.031 1 94.69 78 ASP A N 1
ATOM 619 C CA . ASP A 1 78 ? 16.719 -11.484 -12.469 1 94.69 78 ASP A CA 1
ATOM 620 C C . ASP A 1 78 ? 16.688 -11.594 -10.945 1 94.69 78 ASP A C 1
ATOM 622 O O . ASP A 1 78 ? 17.734 -11.633 -10.297 1 94.69 78 ASP A O 1
ATOM 626 N N . ILE A 1 79 ? 15.57 -11.578 -10.391 1 95.06 79 ILE A N 1
ATOM 627 C CA . ILE A 1 79 ? 15.383 -11.68 -8.953 1 95.06 79 ILE A CA 1
ATOM 628 C C . ILE A 1 79 ? 14.836 -13.062 -8.594 1 95.06 79 ILE A C 1
ATOM 630 O O . ILE A 1 79 ? 13.938 -13.57 -9.273 1 95.06 79 ILE A O 1
ATOM 634 N N . GLU A 1 80 ? 15.469 -13.695 -7.578 1 97.25 80 GLU A N 1
ATOM 635 C CA . GLU A 1 80 ? 14.875 -14.891 -6.98 1 97.25 80 GLU A CA 1
ATOM 636 C C . GLU A 1 80 ? 13.797 -14.531 -5.969 1 97.25 80 GLU A C 1
ATOM 638 O O . GLU A 1 80 ? 14.102 -14.062 -4.867 1 97.25 80 GLU A O 1
ATOM 643 N N . TRP A 1 81 ? 12.617 -14.773 -6.344 1 97.44 81 TRP A N 1
ATOM 644 C CA . TRP A 1 81 ? 11.469 -14.344 -5.547 1 97.44 81 TRP A CA 1
ATOM 645 C C . TRP A 1 81 ? 11.031 -15.453 -4.59 1 97.44 81 TRP A C 1
ATOM 647 O O . TRP A 1 81 ? 11.055 -16.625 -4.945 1 97.44 81 TRP A O 1
ATOM 657 N N . LYS A 1 82 ? 10.633 -15.07 -3.428 1 98.31 82 LYS A N 1
ATOM 658 C CA . LYS A 1 82 ? 9.977 -15.969 -2.479 1 98.31 82 LYS A CA 1
ATOM 659 C C . LYS A 1 82 ? 8.5 -15.625 -2.336 1 98.31 82 LYS A C 1
ATOM 661 O O . LYS A 1 82 ? 8.141 -14.477 -2.076 1 98.31 82 LYS A O 1
ATOM 666 N N . ASP A 1 83 ? 7.645 -16.578 -2.578 1 97.62 83 ASP A N 1
ATOM 667 C CA . ASP A 1 83 ? 6.211 -16.438 -2.33 1 97.62 83 ASP A CA 1
ATOM 668 C C . ASP A 1 83 ? 5.914 -16.406 -0.832 1 97.62 83 ASP A C 1
ATOM 670 O O . ASP A 1 83 ? 6.043 -17.438 -0.156 1 97.62 83 ASP A O 1
ATOM 674 N N . VAL A 1 84 ? 5.504 -15.289 -0.322 1 97.69 84 VAL A N 1
ATOM 675 C CA . VAL A 1 84 ? 5.238 -15.195 1.11 1 97.69 84 VAL A CA 1
ATOM 676 C C . VAL A 1 84 ? 3.756 -14.938 1.349 1 97.69 84 VAL A C 1
ATOM 678 O O . VAL A 1 84 ? 3.369 -14.438 2.41 1 97.69 84 VAL A O 1
ATOM 681 N N . THR A 1 85 ? 2.932 -15.219 0.434 1 96.81 85 THR A N 1
ATOM 682 C CA . THR A 1 85 ? 1.504 -14.922 0.459 1 96.81 85 THR A CA 1
ATOM 683 C C . THR A 1 85 ? 0.869 -15.43 1.751 1 96.81 85 THR A C 1
ATOM 685 O O . THR A 1 85 ? 0.229 -14.664 2.475 1 96.81 85 THR A O 1
ATOM 688 N N . GLU A 1 86 ? 1.106 -16.641 2.125 1 96.12 86 GLU A N 1
ATOM 689 C CA . GLU A 1 86 ? 0.48 -17.234 3.301 1 96.12 86 GLU A CA 1
ATOM 690 C C . GLU A 1 86 ? 0.973 -16.562 4.586 1 96.12 86 GLU A C 1
ATOM 692 O O . GLU A 1 86 ? 0.173 -16.219 5.453 1 96.12 86 GLU A O 1
ATOM 697 N N . ALA A 1 87 ? 2.238 -16.422 4.723 1 94.38 87 ALA A N 1
ATOM 698 C CA . ALA A 1 87 ? 2.82 -15.805 5.91 1 94.38 87 ALA A CA 1
ATOM 699 C C . ALA A 1 87 ? 2.332 -14.367 6.074 1 94.38 87 ALA A C 1
ATOM 701 O O . ALA A 1 87 ? 2.041 -13.93 7.191 1 94.38 87 ALA A O 1
ATOM 702 N N . ALA A 1 88 ? 2.289 -13.664 4.996 1 94.12 88 ALA A N 1
ATOM 703 C CA . ALA A 1 88 ? 1.86 -12.266 5.047 1 94.12 88 ALA A CA 1
ATOM 704 C C . ALA A 1 88 ? 0.399 -12.156 5.477 1 94.12 88 ALA A C 1
ATOM 706 O O . ALA A 1 88 ? 0.022 -11.227 6.191 1 94.12 88 ALA A O 1
ATOM 707 N N . MET A 1 89 ? -0.395 -13.062 5.055 1 94 89 MET A N 1
ATOM 708 C CA . MET A 1 89 ? -1.808 -13.047 5.418 1 94 89 MET A CA 1
ATOM 709 C C . MET A 1 89 ? -1.99 -13.352 6.902 1 94 89 MET A C 1
ATOM 711 O O . MET A 1 89 ? -2.926 -12.859 7.535 1 94 89 MET A O 1
ATOM 715 N N . GLU A 1 90 ? -1.18 -14.148 7.449 1 89.75 90 GLU A N 1
ATOM 716 C CA . GLU A 1 90 ? -1.247 -14.453 8.875 1 89.75 90 GLU A CA 1
ATOM 717 C C . GLU A 1 90 ? -1.09 -13.188 9.719 1 89.75 90 GLU A C 1
ATOM 719 O O . GLU A 1 90 ? -1.825 -12.984 10.688 1 89.75 90 GLU A O 1
ATOM 724 N N . ARG A 1 91 ? -0.215 -12.414 9.32 1 81.56 91 ARG A N 1
ATOM 725 C CA . ARG A 1 91 ? -0.027 -11.148 10.023 1 81.56 91 ARG A CA 1
ATOM 726 C C . ARG A 1 91 ? -1.271 -10.273 9.914 1 81.56 91 ARG A C 1
ATOM 728 O O . ARG A 1 91 ? -1.689 -9.656 10.898 1 81.56 91 ARG A O 1
ATOM 735 N N . LEU A 1 92 ? -1.752 -10.234 8.75 1 82.38 92 LEU A N 1
ATOM 736 C CA . LEU A 1 92 ? -2.961 -9.445 8.555 1 82.38 92 LEU A CA 1
ATOM 737 C C . LEU A 1 92 ? -4.105 -9.984 9.406 1 82.38 92 LEU A C 1
ATOM 739 O O . LEU A 1 92 ? -4.855 -9.203 10.008 1 82.38 92 LEU A O 1
ATOM 743 N N . THR A 1 93 ? -4.23 -11.273 9.531 1 83.56 93 THR A N 1
ATOM 744 C CA . THR A 1 93 ? -5.25 -11.922 10.352 1 83.56 93 THR A CA 1
ATOM 745 C C . THR A 1 93 ? -5.078 -11.555 11.82 1 83.56 93 THR A C 1
ATOM 747 O O . THR A 1 93 ? -6.051 -11.227 12.5 1 83.56 93 THR A O 1
ATOM 750 N N . ASP A 1 94 ? -3.943 -11.578 12.289 1 78.44 94 ASP A N 1
ATOM 751 C CA . ASP A 1 94 ? -3.639 -11.266 13.68 1 78.44 94 ASP A CA 1
ATOM 752 C C . ASP A 1 94 ? -4.023 -9.82 14.016 1 78.44 94 ASP A C 1
ATOM 754 O O . ASP A 1 94 ? -4.559 -9.547 15.086 1 78.44 94 ASP A O 1
ATOM 758 N N . LEU A 1 95 ? -3.703 -9.016 13.102 1 72.25 95 LEU A N 1
ATOM 759 C CA . LEU A 1 95 ? -3.947 -7.59 13.328 1 72.25 95 LEU A CA 1
ATOM 760 C C . LEU A 1 95 ? -5.434 -7.273 13.219 1 72.25 95 LEU A C 1
ATOM 762 O O . LEU A 1 95 ? -5.93 -6.363 13.891 1 72.25 95 LEU A O 1
ATOM 766 N N . TRP A 1 96 ? -6.059 -8.008 12.359 1 69.25 96 TRP A N 1
ATOM 767 C CA . TRP A 1 96 ? -7.469 -7.73 12.117 1 69.25 96 TRP A CA 1
ATOM 768 C C . TRP A 1 96 ? -8.344 -8.398 13.172 1 69.25 96 TRP A C 1
ATOM 770 O O . TRP A 1 96 ? -9.305 -7.801 13.664 1 69.25 96 TRP A O 1
ATOM 780 N N . GLU A 1 97 ? -8.242 -9.711 13.344 1 61.41 97 GLU A N 1
ATOM 781 C CA . GLU A 1 97 ? -9.031 -10.453 14.32 1 61.41 97 GLU A CA 1
ATOM 782 C C . GLU A 1 97 ? -8.758 -9.969 15.742 1 61.41 97 GLU A C 1
ATOM 784 O O . GLU A 1 97 ? -9.617 -10.086 16.625 1 61.41 97 GLU A O 1
ATOM 789 N N . GLY A 1 98 ? -7.617 -9.68 15.945 1 51.84 98 GLY A N 1
ATOM 790 C CA . GLY A 1 98 ? -7.445 -9.172 17.297 1 51.84 98 GLY A CA 1
ATOM 7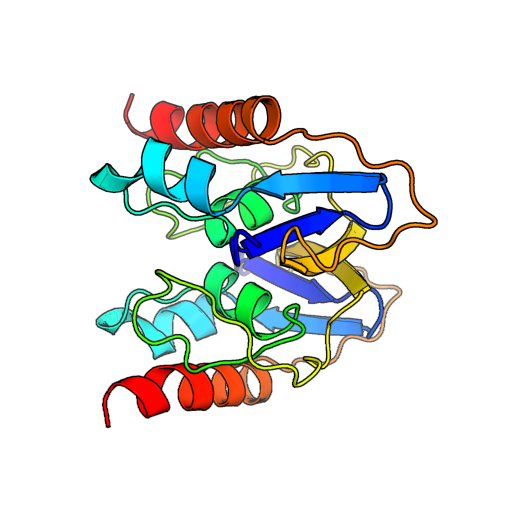91 C C . GLY A 1 98 ? -8.367 -8.016 17.625 1 51.84 98 GLY A C 1
ATOM 792 O O . GLY A 1 98 ? -8.531 -7.652 18.781 1 51.84 98 GLY A O 1
ATOM 793 N N . THR A 1 99 ? -8.828 -7.383 16.641 1 46.03 99 THR A N 1
ATOM 794 C CA . THR A 1 99 ? -9.75 -6.305 16.953 1 46.03 99 THR A CA 1
ATOM 795 C C . THR A 1 99 ? -11.156 -6.852 17.219 1 46.03 99 THR A C 1
ATOM 797 O O . THR A 1 99 ? -11.938 -6.246 17.938 1 46.03 99 THR A O 1
ATOM 800 N N . ASP A 1 100 ? -11.625 -7.852 16.562 1 42.16 100 ASP A N 1
ATOM 801 C CA . ASP A 1 100 ? -12.953 -8.406 16.812 1 42.16 100 ASP A CA 1
ATOM 802 C C . ASP A 1 100 ? -12.992 -9.141 18.141 1 42.16 100 ASP A C 1
ATOM 804 O O . ASP A 1 100 ? -14.078 -9.453 18.656 1 42.16 100 ASP A O 1
ATOM 808 N N . GLN A 1 101 ? -11.867 -9.391 18.703 1 35.31 101 GLN A N 1
ATOM 809 C CA . GLN A 1 101 ? -12.133 -10 20 1 35.31 101 GLN A CA 1
ATOM 810 C C . GLN A 1 101 ? -12.367 -8.93 21.062 1 35.31 101 GLN A C 1
ATOM 812 O O . GLN A 1 101 ? -11.711 -7.891 21.062 1 35.31 101 GLN A O 1
ATOM 817 N N . MET B 1 1 ? -0.549 16.453 20.203 1 43.38 1 MET B N 1
ATOM 818 C CA . MET B 1 1 ? 0.02 16.281 18.875 1 43.38 1 MET B CA 1
ATOM 819 C C . MET B 1 1 ? -0.819 15.32 18.047 1 43.38 1 MET B C 1
ATOM 821 O O . MET B 1 1 ? -1.371 14.359 18.562 1 43.38 1 MET B O 1
ATOM 825 N N . GLU B 1 2 ? -1.293 15.828 16.875 1 52.03 2 GLU B N 1
ATOM 826 C CA . GLU B 1 2 ? -2.271 15.086 16.094 1 52.03 2 GLU B CA 1
ATOM 827 C C . GLU B 1 2 ? -1.723 13.734 15.656 1 52.03 2 GLU B C 1
ATOM 829 O O . GLU B 1 2 ? -0.587 13.633 15.18 1 52.03 2 GLU B O 1
ATOM 834 N N . LYS B 1 3 ? -2.121 12.633 16.234 1 70.56 3 LYS B N 1
ATOM 835 C CA . LYS B 1 3 ? -1.737 11.234 16.062 1 70.56 3 LYS B CA 1
ATOM 836 C C . LYS B 1 3 ? -2.305 10.656 14.766 1 70.56 3 LYS B C 1
ATOM 838 O O . LYS B 1 3 ? -2.691 9.484 14.719 1 70.56 3 LYS B O 1
ATOM 843 N N . SER B 1 4 ? -2.279 11.703 13.648 1 79.06 4 SER B N 1
ATOM 844 C CA . SER B 1 4 ? -2.85 11.25 12.383 1 79.06 4 SER B CA 1
ATOM 845 C C . SER B 1 4 ? -1.834 10.453 11.57 1 79.06 4 SER B C 1
ATOM 847 O O . SER B 1 4 ? -0.651 10.797 11.531 1 79.06 4 SER B O 1
ATOM 849 N N . ALA B 1 5 ? -2.256 9.398 11.055 1 87.69 5 ALA B N 1
ATOM 850 C CA . ALA B 1 5 ? -1.403 8.523 10.258 1 87.69 5 ALA B CA 1
ATOM 851 C C . ALA B 1 5 ? -0.938 9.227 8.984 1 87.69 5 ALA B C 1
ATOM 853 O O . ALA B 1 5 ? -1.719 9.922 8.336 1 87.69 5 ALA B O 1
ATOM 854 N N . VAL B 1 6 ? 0.347 9.047 8.688 1 92.69 6 VAL B N 1
ATOM 855 C CA . VAL B 1 6 ? 0.892 9.609 7.457 1 92.69 6 VAL B CA 1
ATOM 856 C C . VAL B 1 6 ? 1.64 8.523 6.684 1 92.69 6 VAL B C 1
ATOM 858 O O . VAL B 1 6 ? 2.352 7.707 7.277 1 92.69 6 VAL B O 1
ATOM 861 N N . LEU B 1 7 ? 1.384 8.406 5.422 1 94.25 7 LEU B N 1
ATOM 862 C CA . LEU B 1 7 ? 2.168 7.59 4.508 1 94.25 7 LEU B CA 1
ATOM 863 C C . LEU B 1 7 ? 3.379 8.352 3.99 1 94.25 7 LEU B C 1
ATOM 865 O O . LEU B 1 7 ? 3.236 9.445 3.424 1 94.25 7 LEU B O 1
ATOM 869 N N . CYS B 1 8 ? 4.566 7.754 4.156 1 96.25 8 CYS B N 1
ATOM 870 C CA . CYS B 1 8 ? 5.801 8.406 3.742 1 96.25 8 CYS B CA 1
ATOM 871 C C . CYS B 1 8 ? 6.445 7.668 2.574 1 96.25 8 CYS B C 1
ATOM 873 O O . CYS B 1 8 ? 6.691 6.461 2.658 1 96.25 8 CYS B O 1
ATOM 875 N N . ASN B 1 9 ? 6.586 8.352 1.475 1 97.69 9 ASN B N 1
ATOM 876 C CA . ASN B 1 9 ? 7.508 7.934 0.423 1 97.69 9 ASN B CA 1
ATOM 877 C C . ASN B 1 9 ? 8.938 8.367 0.728 1 97.69 9 ASN B C 1
ATOM 879 O O . ASN B 1 9 ? 9.312 9.516 0.485 1 97.69 9 ASN B O 1
ATOM 883 N N . LEU B 1 10 ? 9.656 7.512 1.236 1 97.19 10 LEU B N 1
ATOM 884 C CA . LEU B 1 10 ? 11 7.816 1.727 1 97.19 10 LEU B CA 1
ATOM 885 C C . LEU B 1 10 ? 11.938 8.156 0.572 1 97.19 10 LEU B C 1
ATOM 887 O O . LEU B 1 10 ? 12.859 8.953 0.735 1 97.19 10 LEU B O 1
ATOM 891 N N . SER B 1 11 ? 11.688 7.613 -0.619 1 97.5 11 SER B N 1
ATOM 892 C CA . SER B 1 11 ? 12.531 7.812 -1.788 1 97.5 11 SER B CA 1
ATOM 893 C C . SER B 1 11 ? 12.359 9.211 -2.371 1 97.5 11 SER B C 1
ATOM 895 O O . SER B 1 11 ? 13.328 9.836 -2.809 1 97.5 11 SER B O 1
ATOM 897 N N . GLN B 1 12 ? 11.125 9.641 -2.369 1 97.56 12 GLN B N 1
ATOM 898 C CA . GLN B 1 12 ? 10.836 10.922 -3.008 1 97.56 12 GLN B CA 1
ATOM 899 C C . GLN B 1 12 ? 10.641 12.016 -1.968 1 97.56 12 GLN B C 1
ATOM 901 O O . GLN B 1 12 ? 10.398 13.172 -2.318 1 97.56 12 GLN B O 1
ATOM 906 N N . HIS B 1 13 ? 10.656 11.711 -0.699 1 98.19 13 HIS B N 1
ATOM 907 C CA . HIS B 1 13 ? 10.508 12.641 0.413 1 98.19 13 HIS B CA 1
ATOM 908 C C . HIS B 1 13 ? 9.156 13.352 0.357 1 98.19 13 HIS B C 1
ATOM 910 O O . HIS B 1 13 ? 9.094 14.578 0.468 1 98.19 13 HIS B O 1
ATOM 916 N N . LYS B 1 14 ? 8.156 12.555 0.154 1 98.12 14 LYS B N 1
ATOM 917 C CA . LYS B 1 14 ? 6.766 13.008 0.099 1 98.12 14 LYS B CA 1
ATOM 918 C C . LYS B 1 14 ? 5.914 12.297 1.15 1 98.12 14 LYS B C 1
ATOM 920 O O . LYS B 1 14 ? 6.23 11.18 1.559 1 98.12 14 LYS B O 1
ATOM 925 N N . TYR B 1 15 ? 4.898 12.984 1.641 1 96.94 15 TYR B N 1
ATOM 926 C CA . TYR B 1 15 ? 3.992 12.289 2.551 1 96.94 15 TYR B CA 1
ATOM 927 C C . TYR B 1 15 ? 2.539 12.602 2.219 1 96.94 15 TYR B C 1
ATOM 929 O O . TYR B 1 15 ? 2.25 13.562 1.508 1 96.94 15 TYR B O 1
ATOM 937 N N . VAL B 1 16 ? 1.664 11.727 2.619 1 96.62 16 VAL B N 1
ATOM 938 C CA . VAL B 1 16 ? 0.218 11.828 2.449 1 96.62 16 VAL B CA 1
ATOM 939 C C . VAL B 1 16 ? -0.472 11.68 3.803 1 96.62 16 VAL B C 1
ATOM 941 O O . VAL B 1 16 ? -0.171 10.758 4.562 1 96.62 16 VAL B O 1
ATOM 944 N N . ARG B 1 17 ? -1.4 12.555 4.059 1 95.12 17 ARG B N 1
ATOM 945 C CA . ARG B 1 17 ? -2.172 12.516 5.297 1 95.12 17 ARG B CA 1
ATOM 946 C C . ARG B 1 17 ? -3.354 11.555 5.172 1 95.12 17 ARG B C 1
ATOM 948 O O . ARG B 1 17 ? -4.262 11.789 4.371 1 95.12 17 ARG B O 1
ATOM 955 N N . GLY B 1 18 ? -3.271 10.578 6.012 1 91.19 18 GLY B N 1
ATOM 956 C CA . GLY B 1 18 ? -4.316 9.57 5.969 1 91.19 18 GLY B CA 1
ATOM 957 C C . GLY B 1 18 ? -5.688 10.117 6.312 1 91.19 18 GLY B C 1
ATOM 958 O O . GLY B 1 18 ? -6.688 9.727 5.707 1 91.19 18 GLY B O 1
ATOM 959 N N . SER B 1 19 ? -5.738 10.953 7.285 1 89.38 19 SER B N 1
ATOM 960 C CA . SER B 1 19 ? -7.012 11.523 7.715 1 89.38 19 SER B CA 1
ATOM 961 C C . SER B 1 19 ? -7.676 12.297 6.586 1 89.38 19 SER B C 1
ATOM 963 O O . SER B 1 19 ? -8.898 12.242 6.418 1 89.38 19 SER B O 1
ATOM 965 N N . ALA B 1 20 ? -6.953 13 5.852 1 93.12 20 ALA B N 1
ATOM 966 C CA . ALA B 1 20 ? -7.484 13.766 4.727 1 93.12 20 ALA B CA 1
ATOM 967 C C . ALA B 1 20 ? -8.039 12.844 3.646 1 93.12 20 ALA B C 1
ATOM 969 O O . ALA B 1 20 ? -9.086 13.125 3.061 1 93.12 20 ALA B O 1
ATOM 970 N N . VAL B 1 21 ? -7.332 11.781 3.371 1 91.5 21 VAL B N 1
ATOM 971 C CA . VAL B 1 21 ? -7.785 10.805 2.379 1 91.5 21 VAL B CA 1
ATOM 972 C C . VAL B 1 21 ? -9.109 10.195 2.824 1 91.5 21 VAL B C 1
ATOM 974 O O . VAL B 1 21 ? -10.055 10.109 2.035 1 91.5 21 VAL B O 1
ATOM 977 N N . GLN B 1 22 ? -9.078 9.797 4.031 1 88.88 22 GLN B N 1
ATOM 978 C CA . GLN B 1 22 ? -10.281 9.18 4.582 1 88.88 22 GLN B CA 1
ATOM 979 C C . GLN B 1 22 ? -11.477 10.133 4.492 1 88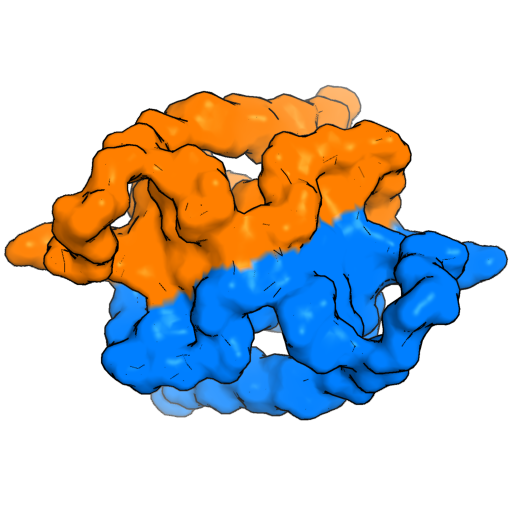.88 22 GLN B C 1
ATOM 981 O O . GLN B 1 22 ? -12.586 9.711 4.176 1 88.88 22 GLN B O 1
ATOM 986 N N . GLU B 1 23 ? -11.234 11.266 4.844 1 90.75 23 GLU B N 1
ATOM 987 C CA . GLU B 1 23 ? -12.305 12.258 4.812 1 90.75 23 GLU B CA 1
ATOM 988 C C . GLU B 1 23 ? -12.828 12.469 3.395 1 90.75 23 GLU B C 1
ATOM 990 O O . GLU B 1 23 ? -14.039 12.484 3.168 1 90.75 23 GLU B O 1
ATOM 995 N N . LYS B 1 24 ? -12.023 12.602 2.461 1 91.69 24 LYS B N 1
ATOM 996 C CA . LYS B 1 24 ? -12.391 12.875 1.078 1 91.69 24 LYS B CA 1
ATOM 997 C C . LYS B 1 24 ? -13.156 11.711 0.468 1 91.69 24 LYS B C 1
ATOM 999 O O . LYS B 1 24 ? -14.102 11.914 -0.303 1 91.69 24 LYS B O 1
ATOM 1004 N N . PHE B 1 25 ? -12.742 10.531 0.815 1 88.06 25 PHE B N 1
ATOM 1005 C CA . PHE B 1 25 ? -13.289 9.375 0.116 1 88.06 25 PHE B CA 1
ATOM 1006 C C . PHE B 1 25 ? -14.164 8.547 1.045 1 88.06 25 PHE B C 1
ATOM 1008 O O . PHE B 1 25 ? -14.297 7.332 0.865 1 88.06 25 PHE B O 1
ATOM 1015 N N . GLU B 1 26 ? -14.656 9.102 2.053 1 85.62 26 GLU B N 1
ATOM 1016 C CA . GLU B 1 26 ? -15.469 8.414 3.053 1 85.62 26 GLU B CA 1
ATOM 1017 C C . GLU B 1 26 ? -16.609 7.648 2.402 1 85.62 26 GLU B C 1
ATOM 1019 O O . GLU B 1 26 ? -16.875 6.496 2.754 1 85.62 26 GLU B O 1
ATOM 1024 N N . ARG B 1 27 ? -17.281 8.172 1.443 1 84.88 27 ARG B N 1
ATOM 1025 C CA . ARG B 1 27 ? -18.438 7.578 0.792 1 84.88 27 ARG B CA 1
ATOM 1026 C C . ARG B 1 27 ? -18.047 6.34 -0.004 1 84.88 27 ARG B C 1
ATOM 1028 O O . ARG B 1 27 ? -18.844 5.402 -0.129 1 84.88 27 ARG B O 1
ATOM 1035 N N . HIS B 1 28 ? -16.797 6.398 -0.523 1 78 28 HIS B N 1
ATOM 1036 C CA . HIS B 1 28 ? -16.328 5.305 -1.372 1 78 28 HIS B CA 1
ATOM 1037 C C . HIS B 1 28 ? -15.492 4.309 -0.581 1 78 28 HIS B C 1
ATOM 1039 O O . HIS B 1 28 ? -15 3.324 -1.138 1 78 28 HIS B O 1
ATOM 1045 N N . ARG B 1 29 ? -15.273 4.625 0.616 1 77.38 29 ARG B N 1
ATOM 1046 C CA . ARG B 1 29 ? -14.539 3.76 1.535 1 77.38 29 ARG B CA 1
ATOM 1047 C C . ARG B 1 29 ? -13.117 3.52 1.046 1 77.38 29 ARG B C 1
ATOM 1049 O O . ARG B 1 29 ? -12.617 2.395 1.103 1 77.38 29 ARG B O 1
ATOM 1056 N N . LEU B 1 30 ? -12.578 4.551 0.409 1 80.25 30 LEU B N 1
ATOM 1057 C CA . LEU B 1 30 ? -11.172 4.484 0.023 1 80.25 30 LEU B CA 1
ATOM 1058 C C . LEU B 1 30 ? -10.273 5.047 1.123 1 80.25 30 LEU B C 1
ATOM 1060 O O . LEU B 1 30 ? -10.703 5.91 1.894 1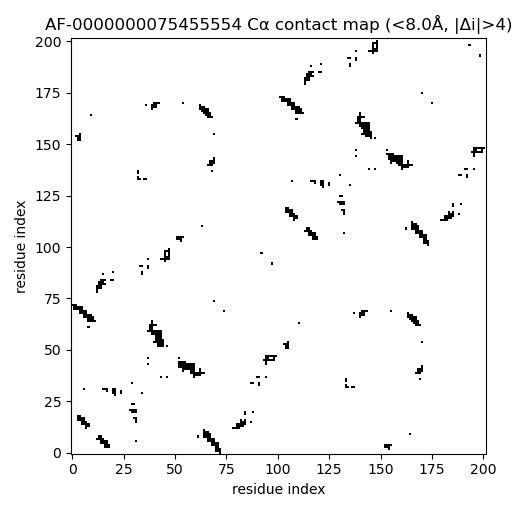 80.25 30 LEU B O 1
ATOM 1064 N N . SER B 1 31 ? -9.141 4.484 1.245 1 85 31 SER B N 1
ATOM 1065 C CA . SER B 1 31 ? -8.18 4.871 2.273 1 85 31 SER B CA 1
ATOM 1066 C C . SER B 1 31 ? -6.789 5.09 1.679 1 85 31 SER B C 1
ATOM 1068 O O . SER B 1 31 ? -6.613 5.016 0.461 1 85 31 SER B O 1
ATOM 1070 N N . ILE B 1 32 ? -5.895 5.371 2.533 1 88.94 32 ILE B N 1
ATOM 1071 C CA . ILE B 1 32 ? -4.504 5.594 2.154 1 88.94 32 ILE B CA 1
ATOM 1072 C C . ILE B 1 32 ? -3.934 4.32 1.53 1 88.94 32 ILE B C 1
ATOM 1074 O O . ILE B 1 32 ? -3.049 4.387 0.672 1 88.94 32 ILE B O 1
ATOM 1078 N N . SER B 1 33 ? -4.469 3.182 1.927 1 85.31 33 SER B N 1
ATOM 1079 C CA . SER B 1 33 ? -3.998 1.926 1.352 1 85.31 33 SER B CA 1
ATOM 1080 C C . SER B 1 33 ? -4.328 1.841 -0.135 1 85.31 33 SER B C 1
ATOM 1082 O O . SER B 1 33 ? -3.496 1.407 -0.937 1 85.31 33 SER B O 1
ATOM 1084 N N . HIS B 1 34 ? -5.52 2.262 -0.482 1 84.44 34 HIS B N 1
ATOM 1085 C CA . HIS B 1 34 ? -5.906 2.301 -1.889 1 84.44 34 HIS B CA 1
ATOM 1086 C C . HIS B 1 34 ? -5.066 3.311 -2.662 1 84.44 34 HIS B C 1
ATOM 1088 O O . HIS B 1 34 ? -4.688 3.061 -3.811 1 84.44 34 HIS B O 1
ATOM 1094 N N . LEU B 1 35 ? -4.902 4.402 -2.037 1 89.38 35 LEU B N 1
ATOM 1095 C CA . LEU B 1 35 ? -4.086 5.434 -2.666 1 89.38 35 LEU B CA 1
ATOM 1096 C C . LEU B 1 35 ? -2.688 4.906 -2.969 1 89.38 35 LEU B C 1
ATOM 1098 O O . LEU B 1 35 ? -2.164 5.113 -4.066 1 89.38 35 LEU B O 1
ATOM 1102 N N . LEU B 1 36 ? -2.074 4.25 -2.037 1 90.94 36 LEU B N 1
ATOM 1103 C CA . LEU B 1 36 ? -0.746 3.68 -2.232 1 90.94 36 LEU B CA 1
ATOM 1104 C C . LEU B 1 36 ? -0.74 2.701 -3.402 1 90.94 36 LEU B C 1
ATOM 1106 O O . LEU B 1 36 ? 0.122 2.783 -4.281 1 90.94 36 LEU B O 1
ATOM 1110 N N . LEU B 1 37 ? -1.655 1.894 -3.451 1 86.25 37 LEU B N 1
ATOM 1111 C CA . LEU B 1 37 ? -1.724 0.911 -4.527 1 86.25 37 LEU B CA 1
ATOM 1112 C C . LEU B 1 37 ? -1.812 1.598 -5.887 1 86.25 37 LEU B C 1
ATOM 1114 O O . LEU B 1 37 ? -1.172 1.165 -6.848 1 86.25 37 LEU B O 1
ATOM 1118 N N . ALA B 1 38 ? -2.566 2.604 -5.941 1 85.06 38 ALA B N 1
ATOM 1119 C CA . ALA B 1 38 ? -2.748 3.34 -7.191 1 85.06 38 ALA B CA 1
ATOM 1120 C C . ALA B 1 38 ? -1.435 3.965 -7.652 1 85.06 38 ALA B C 1
ATOM 1122 O O . ALA B 1 38 ? -1.286 4.312 -8.828 1 85.06 38 ALA B O 1
ATOM 1123 N N . HIS B 1 39 ? -0.516 4.098 -6.805 1 90.81 39 HIS B N 1
ATOM 1124 C CA . HIS B 1 39 ? 0.701 4.824 -7.148 1 90.81 39 HIS B CA 1
ATOM 1125 C C . HIS B 1 39 ? 1.884 3.877 -7.309 1 90.81 39 HIS B C 1
ATOM 1127 O O . HIS B 1 39 ? 2.979 4.301 -7.684 1 90.81 39 HIS B O 1
ATOM 1133 N N . ILE B 1 40 ? 1.719 2.607 -7 1 90.62 40 ILE B N 1
ATOM 1134 C CA . ILE B 1 40 ? 2.863 1.712 -7.129 1 90.62 40 ILE B CA 1
ATOM 1135 C C . ILE B 1 40 ? 2.553 0.625 -8.156 1 90.62 40 ILE B C 1
ATOM 1137 O O . ILE B 1 40 ? 3.143 -0.457 -8.125 1 90.62 40 ILE B O 1
ATOM 1141 N N . CYS B 1 41 ? 1.689 0.775 -8.992 1 81.31 41 CYS B N 1
ATOM 1142 C CA . CYS B 1 41 ? 1.29 -0.24 -9.961 1 81.31 41 CYS B CA 1
ATOM 1143 C C . CYS B 1 41 ? 1.761 0.129 -11.367 1 81.31 41 CYS B C 1
ATOM 1145 O O . CYS B 1 41 ? 1.805 1.308 -11.719 1 81.31 41 CYS B O 1
ATOM 1147 N N . TRP B 1 42 ? 2.309 -0.724 -12.195 1 67.25 42 TRP B N 1
ATOM 1148 C CA . TRP B 1 42 ? 2.682 -0.51 -13.594 1 67.25 42 TRP B CA 1
ATOM 1149 C C . TRP B 1 42 ? 1.448 -0.268 -14.453 1 67.25 42 TRP B C 1
ATOM 1151 O O . TRP B 1 42 ? 1.508 0.473 -15.438 1 67.25 42 TRP B O 1
ATOM 1161 N N . SER B 1 43 ? 0.271 -0.984 -14.148 1 57.03 43 SER B N 1
ATOM 1162 C CA . SER B 1 43 ? -0.875 -0.688 -15 1 57.03 43 SER B CA 1
ATOM 1163 C C . SER B 1 43 ? -1.979 0.019 -14.219 1 57.03 43 SER B C 1
ATOM 1165 O O . SER B 1 43 ? -2.148 -0.219 -13.023 1 57.03 43 SER B O 1
ATOM 1167 N N . THR B 1 44 ? -2.277 1.347 -14.406 1 49.59 44 THR B N 1
ATOM 1168 C CA . THR B 1 44 ? -3.367 2.014 -13.703 1 49.59 44 THR B CA 1
ATOM 1169 C C . THR B 1 44 ? -4.703 1.726 -14.383 1 49.59 44 THR B C 1
ATOM 1171 O O . THR B 1 44 ? -4.977 2.229 -15.469 1 49.59 44 THR B O 1
ATOM 1174 N N . GLU B 1 45 ? -4.973 0.626 -14.805 1 48.12 45 GLU B N 1
ATOM 1175 C CA . GLU B 1 45 ? -6.352 0.59 -15.281 1 48.12 45 GLU B CA 1
ATOM 1176 C C . GLU B 1 45 ? -7.324 1.008 -14.18 1 48.12 45 GLU B C 1
ATOM 1178 O O . GLU B 1 45 ? -7.039 0.836 -12.992 1 48.12 45 GLU B O 1
ATOM 1183 N N . PRO B 1 46 ? -8.367 1.712 -14.648 1 44.78 46 PRO B N 1
ATOM 1184 C CA . PR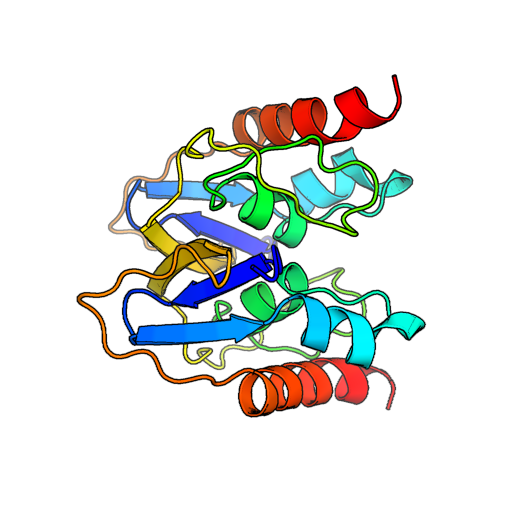O B 1 46 ? -9.352 2.285 -13.734 1 44.78 46 PRO B CA 1
ATOM 1185 C C . PRO B 1 46 ? -9.734 1.329 -12.602 1 44.78 46 PRO B C 1
ATOM 1187 O O . PRO B 1 46 ? -9.812 0.117 -12.812 1 44.78 46 PRO B O 1
ATOM 1190 N N . VAL B 1 47 ? -9.188 1.706 -11.445 1 45.09 47 VAL B N 1
ATOM 1191 C CA . VAL B 1 47 ? -9.602 0.987 -10.242 1 45.09 47 VAL B CA 1
ATOM 1192 C C . VAL B 1 47 ? -11.102 0.714 -10.297 1 45.09 47 VAL B C 1
ATOM 1194 O O . VAL B 1 47 ? -11.906 1.615 -10.062 1 45.09 47 VAL B O 1
ATOM 1197 N N . SER B 1 48 ? -11.828 0.676 -11.344 1 38.97 48 SER B N 1
ATOM 1198 C CA . SER B 1 48 ? -13.195 0.299 -10.984 1 38.97 48 SER B CA 1
ATOM 1199 C C . SER B 1 48 ? -13.227 -0.549 -9.719 1 38.97 48 SER B C 1
ATOM 1201 O O . SER B 1 48 ? -13.367 -0.02 -8.617 1 38.97 48 SER B O 1
ATOM 1203 N N . GLN B 1 49 ? -13.984 -1.704 -9.672 1 39.19 49 GLN B N 1
ATOM 1204 C CA . GLN B 1 49 ? -14.047 -2.545 -8.477 1 39.19 49 GLN B CA 1
ATOM 1205 C C . GLN B 1 49 ? -12.656 -3.025 -8.07 1 39.19 49 GLN B C 1
ATOM 1207 O O . GLN B 1 49 ? -11.859 -3.424 -8.922 1 39.19 49 GLN B O 1
ATOM 1212 N N . MET B 1 50 ? -11.781 -2.355 -7.289 1 40 50 MET B N 1
ATOM 1213 C CA . MET B 1 50 ? -10.531 -2.92 -6.789 1 40 50 MET B CA 1
ATOM 1214 C C . MET B 1 50 ? -10.484 -4.426 -7.027 1 40 50 MET B C 1
ATOM 1216 O O . MET B 1 50 ? -9.695 -5.133 -6.395 1 40 50 MET B O 1
ATOM 1220 N N . LYS B 1 51 ? -11.469 -4.961 -7.652 1 40.06 51 LYS B N 1
ATOM 1221 C CA . LYS B 1 51 ? -11.336 -6.379 -7.973 1 40.06 51 LYS B CA 1
ATOM 1222 C C . LYS B 1 51 ? -10 -6.664 -8.656 1 40.06 51 LYS B C 1
ATOM 1224 O O . LYS B 1 51 ? -9.148 -7.348 -8.094 1 40.06 51 LYS B O 1
ATOM 1229 N N . ASP B 1 52 ? -10.109 -6.75 -10.203 1 36.81 52 ASP B N 1
ATOM 1230 C CA . ASP B 1 52 ? -8.992 -7.23 -11.016 1 36.81 52 ASP B CA 1
ATOM 1231 C C . ASP B 1 52 ? -7.957 -6.129 -11.219 1 36.81 52 ASP B C 1
ATOM 1233 O O . ASP B 1 52 ? -8.25 -5.102 -11.828 1 36.81 52 ASP B O 1
ATOM 1237 N N . ALA B 1 53 ? -7.402 -5.715 -10.398 1 41.06 53 ALA B N 1
ATOM 1238 C CA . ALA B 1 53 ? -6.309 -4.762 -10.586 1 41.06 53 ALA B CA 1
ATOM 1239 C C . ALA B 1 53 ? -5.613 -4.988 -11.93 1 41.06 53 ALA B C 1
ATOM 1241 O O . ALA B 1 53 ? -4.762 -5.871 -12.047 1 41.06 53 ALA B O 1
ATOM 1242 N N . THR B 1 54 ? -6.391 -5.102 -13.023 1 36.25 54 THR B N 1
ATOM 1243 C CA . THR B 1 54 ? -5.637 -5.125 -14.273 1 36.25 54 THR B CA 1
ATOM 1244 C C . THR B 1 54 ? -4.887 -3.812 -14.477 1 36.25 54 THR B C 1
ATOM 1246 O O . THR B 1 54 ? -5.492 -2.738 -14.445 1 36.25 54 THR B O 1
ATOM 1249 N N . CYS B 1 55 ? -3.861 -3.684 -13.969 1 39.38 55 CYS B N 1
ATOM 1250 C CA . CYS B 1 55 ? -2.943 -2.557 -14.109 1 39.38 55 CYS B CA 1
ATOM 1251 C C . CYS B 1 55 ? -2.611 -2.309 -15.578 1 39.38 55 CYS B C 1
ATOM 1253 O O . CYS B 1 55 ? -2.188 -3.225 -16.281 1 39.38 55 CYS B O 1
ATOM 1255 N N . SER B 1 56 ? -3.381 -1.485 -16.219 1 41.09 56 SER B N 1
ATOM 1256 C CA . SER B 1 56 ? -2.809 -1.08 -17.5 1 41.09 56 SER B CA 1
ATOM 1257 C C . SER B 1 56 ? -1.362 -0.625 -17.344 1 41.09 56 SER B C 1
ATOM 1259 O O . SER B 1 56 ? -0.953 -0.213 -16.25 1 41.09 56 SER B O 1
ATOM 1261 N N . VAL B 1 57 ? -0.524 -0.808 -18.266 1 46.5 57 VAL B N 1
ATOM 1262 C CA . VAL B 1 57 ? 0.925 -0.719 -18.406 1 46.5 57 VAL B CA 1
ATOM 1263 C C . VAL B 1 57 ? 1.382 0.716 -18.141 1 46.5 57 VAL B C 1
ATOM 1265 O O . VAL B 1 57 ? 2.494 1.095 -18.516 1 46.5 57 VAL B O 1
ATOM 1268 N N . THR B 1 58 ? 0.618 1.652 -17.562 1 55.84 58 THR B N 1
ATOM 1269 C CA . THR B 1 58 ? 1.285 2.916 -17.281 1 55.84 58 THR B CA 1
ATOM 1270 C C . THR B 1 58 ? 1.962 2.865 -15.906 1 55.84 58 THR B C 1
ATOM 1272 O O . THR B 1 58 ? 1.377 2.383 -14.938 1 55.84 58 THR B O 1
ATOM 1275 N N . ARG B 1 59 ? 3.268 3.158 -15.898 1 67.62 59 ARG B N 1
ATOM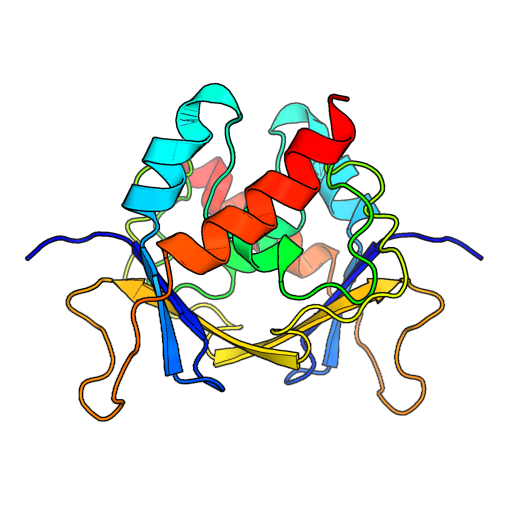 1276 C CA . ARG B 1 59 ? 4.078 3.18 -14.688 1 67.62 59 ARG B CA 1
ATOM 1277 C C . ARG B 1 59 ? 3.617 4.285 -13.742 1 67.62 59 ARG B C 1
ATOM 1279 O O . ARG B 1 59 ? 3.604 5.461 -14.109 1 67.62 59 ARG B O 1
ATOM 1286 N N . SER B 1 60 ? 3.182 3.963 -12.602 1 80.25 60 SER B N 1
ATOM 1287 C CA . SER B 1 60 ? 2.818 4.926 -11.562 1 80.25 60 SER B CA 1
ATOM 1288 C C . SER B 1 60 ? 4.055 5.574 -10.961 1 80.25 60 SER B C 1
ATOM 1290 O O . SER B 1 60 ? 5.133 4.973 -10.93 1 80.25 60 SER B O 1
ATOM 1292 N N . PRO B 1 61 ? 3.934 6.801 -10.531 1 87.5 61 PRO B N 1
ATOM 1293 C CA . PRO B 1 61 ? 5.082 7.609 -10.117 1 87.5 61 PRO B CA 1
ATOM 1294 C C . PRO B 1 61 ? 5.828 7.004 -8.93 1 87.5 61 PRO B C 1
ATOM 1296 O O . PRO B 1 61 ? 6.98 7.359 -8.672 1 87.5 61 PRO B O 1
ATOM 1299 N N . TRP B 1 62 ? 5.262 6.098 -8.211 1 94.31 62 TRP B N 1
ATOM 1300 C CA . TRP B 1 62 ? 5.887 5.629 -6.98 1 94.31 62 TRP B CA 1
ATOM 1301 C C . TRP B 1 62 ? 6.359 4.184 -7.125 1 94.31 62 TRP B C 1
ATOM 1303 O O . TRP B 1 62 ? 6.836 3.58 -6.16 1 94.31 62 TRP B O 1
ATOM 1313 N N . VAL B 1 63 ? 6.27 3.67 -8.328 1 91.56 63 VAL B N 1
ATOM 1314 C CA . VAL B 1 63 ? 6.754 2.311 -8.547 1 91.56 63 VAL B CA 1
ATOM 1315 C C . VAL B 1 63 ? 8.219 2.215 -8.133 1 91.56 63 VAL B C 1
ATOM 1317 O O . VAL B 1 63 ? 9.047 3.033 -8.547 1 91.56 63 VAL B O 1
ATOM 1320 N N . GLY B 1 64 ? 8.477 1.245 -7.191 1 94.69 64 GLY B N 1
ATOM 1321 C CA . GLY B 1 64 ? 9.852 1.015 -6.785 1 94.69 64 GLY B CA 1
ATOM 1322 C C . GLY B 1 64 ? 10.289 1.893 -5.625 1 94.69 64 GLY B C 1
ATOM 1323 O O . GLY B 1 64 ? 11.422 1.79 -5.152 1 94.69 64 GLY B O 1
ATOM 1324 N N . SER B 1 65 ? 9.5 2.705 -5.098 1 97.06 65 SER B N 1
ATOM 1325 C CA . SER B 1 65 ? 9.852 3.6 -4 1 97.06 65 SER B CA 1
ATOM 1326 C C . SER B 1 65 ? 9.797 2.877 -2.658 1 97.06 65 SER B C 1
ATOM 1328 O O . SER B 1 65 ? 9.203 1.803 -2.551 1 97.06 65 SER B O 1
ATOM 1330 N N . ARG B 1 66 ? 10.438 3.451 -1.596 1 97.62 66 ARG B N 1
ATOM 1331 C CA . ARG B 1 66 ? 10.438 2.996 -0.21 1 97.62 66 ARG B CA 1
ATOM 1332 C C . ARG B 1 66 ? 9.344 3.697 0.592 1 97.62 66 ARG B C 1
ATOM 1334 O O . ARG B 1 66 ? 9.133 4.902 0.444 1 97.62 66 ARG B O 1
ATOM 1341 N N . PHE B 1 67 ? 8.625 2.848 1.454 1 96.12 67 PHE B N 1
ATOM 1342 C CA . PHE B 1 67 ? 7.496 3.455 2.148 1 96.12 67 PHE B CA 1
ATOM 1343 C C . PHE B 1 67 ? 7.504 3.086 3.627 1 96.12 67 PHE B C 1
ATOM 1345 O O . PHE B 1 67 ? 8.016 2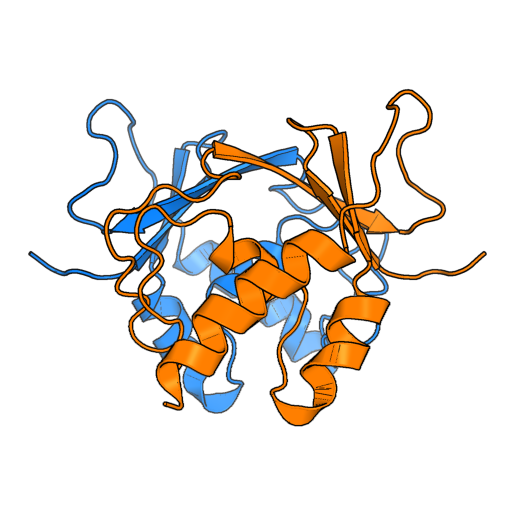.029 4.004 1 96.12 67 PHE B O 1
ATOM 1352 N N . GLU B 1 68 ? 6.938 3.984 4.422 1 93.19 68 GLU B N 1
ATOM 1353 C CA . GLU B 1 68 ? 6.527 3.68 5.789 1 93.19 68 GLU B CA 1
ATOM 1354 C C . GLU B 1 68 ? 5.27 4.457 6.172 1 93.19 68 GLU B C 1
ATOM 1356 O O . GLU B 1 68 ? 4.941 5.465 5.547 1 93.19 68 GLU B O 1
ATOM 1361 N N . ILE B 1 69 ? 4.562 3.926 7.043 1 91.19 69 ILE B N 1
ATOM 1362 C CA . ILE B 1 69 ? 3.49 4.66 7.707 1 91.19 69 ILE B CA 1
ATOM 1363 C C . ILE B 1 69 ? 3.936 5.062 9.117 1 91.19 69 ILE B C 1
ATOM 1365 O O . ILE B 1 69 ? 4.48 4.242 9.859 1 91.19 69 ILE B O 1
ATOM 1369 N N . THR B 1 70 ? 3.738 6.281 9.367 1 89 70 THR B N 1
ATOM 1370 C CA . THR B 1 70 ? 4.023 6.824 10.695 1 89 70 THR B CA 1
ATOM 1371 C C . THR B 1 70 ? 2.975 7.863 11.086 1 89 70 THR B C 1
ATOM 1373 O O . THR B 1 70 ? 1.828 7.797 10.641 1 89 70 THR B O 1
ATOM 1376 N N . THR B 1 71 ? 3.264 8.656 12.031 1 88.62 71 THR B N 1
ATOM 1377 C CA . THR B 1 71 ? 2.402 9.766 12.43 1 88.62 71 THR B CA 1
ATOM 1378 C C . THR B 1 71 ? 3.086 11.109 12.172 1 88.62 71 THR B C 1
ATOM 1380 O O . THR B 1 71 ? 4.312 11.172 12.055 1 88.62 71 THR B O 1
ATOM 1383 N N . MET B 1 72 ? 2.254 12.094 12.07 1 87.62 72 MET B N 1
ATOM 1384 C CA . MET B 1 72 ? 2.75 13.43 11.75 1 87.62 72 MET B CA 1
ATOM 1385 C C . MET B 1 72 ? 3.824 13.859 12.742 1 87.62 72 MET B C 1
ATOM 1387 O O . MET B 1 72 ? 4.809 14.492 12.359 1 87.62 72 MET B O 1
ATOM 1391 N N . ASP B 1 73 ? 3.656 13.469 13.945 1 85.75 73 ASP B N 1
ATOM 1392 C CA . ASP B 1 73 ? 4.574 13.891 15 1 85.75 73 ASP B CA 1
ATOM 1393 C C . ASP B 1 73 ? 5.855 13.062 14.977 1 85.75 73 ASP B C 1
ATOM 1395 O O . ASP B 1 73 ? 6.832 13.398 15.648 1 85.75 73 ASP B O 1
ATOM 1399 N N . LYS B 1 74 ? 5.918 12.062 14.156 1 87.69 74 LYS B N 1
ATOM 1400 C CA . LYS B 1 74 ? 7.07 11.164 14.117 1 87.69 74 LYS B CA 1
ATOM 1401 C C . LYS B 1 74 ? 7.762 11.211 12.758 1 87.69 74 LYS B C 1
ATOM 1403 O O . LYS B 1 74 ? 8.609 10.367 12.461 1 87.69 74 LYS B O 1
ATOM 1408 N N . LEU B 1 75 ? 7.418 12.141 11.938 1 90.31 75 LEU B N 1
ATOM 1409 C CA . LEU B 1 75 ? 8.133 12.336 10.68 1 90.31 75 LEU B CA 1
ATOM 1410 C C . LEU B 1 75 ? 9.625 12.555 10.938 1 90.31 75 LEU B C 1
ATOM 1412 O O . LEU B 1 75 ? 10 13.266 11.867 1 90.31 75 LEU B O 1
ATOM 1416 N N . ARG B 1 76 ? 10.344 11.961 10.102 1 91.81 76 ARG B N 1
ATOM 1417 C CA . ARG B 1 76 ? 11.789 12.102 10.258 1 91.81 76 ARG B CA 1
ATOM 1418 C C . ARG B 1 76 ? 12.227 13.547 10.094 1 91.81 76 ARG B C 1
ATOM 1420 O O . ARG B 1 76 ? 11.977 14.164 9.047 1 91.81 76 ARG B O 1
ATOM 1427 N N . PRO B 1 77 ? 12.891 14.125 11.086 1 92.56 77 PRO B N 1
ATOM 1428 C CA . PRO B 1 77 ? 13.227 15.555 11.07 1 92.56 77 PRO B CA 1
ATOM 1429 C C . PRO B 1 77 ? 14.359 15.883 10.102 1 92.56 77 PRO B C 1
ATOM 1431 O O . PRO B 1 77 ? 14.531 17.047 9.719 1 92.56 77 PRO B O 1
ATOM 1434 N N . ASP B 1 78 ? 15.156 14.883 9.656 1 94.44 78 ASP B N 1
ATOM 1435 C CA . ASP B 1 78 ? 16.312 15.117 8.797 1 94.44 78 ASP B CA 1
ATOM 1436 C C . ASP B 1 78 ? 15.898 15.18 7.328 1 94.44 78 ASP B C 1
ATOM 1438 O O . ASP B 1 78 ? 16.719 15.43 6.453 1 94.44 78 ASP B O 1
ATOM 1442 N N . ILE B 1 79 ? 14.727 14.898 7.051 1 94.81 79 ILE B N 1
ATOM 1443 C CA . ILE B 1 79 ? 14.195 14.914 5.695 1 94.81 79 ILE B CA 1
ATOM 1444 C C . ILE B 1 79 ? 13.281 16.125 5.512 1 94.81 79 ILE B C 1
ATOM 1446 O O . ILE B 1 79 ? 12.484 16.453 6.391 1 94.81 79 ILE B O 1
ATOM 1450 N N . GLU B 1 80 ? 13.5 16.859 4.383 1 97.12 80 GLU B N 1
ATOM 1451 C CA . GLU B 1 80 ? 12.539 17.875 3.973 1 97.12 80 GLU B CA 1
ATOM 1452 C C . GLU B 1 80 ? 11.352 17.25 3.238 1 97.12 80 GLU B C 1
ATOM 1454 O O . GLU B 1 80 ? 11.484 16.828 2.086 1 97.12 80 GLU B O 1
ATOM 1459 N N . TRP B 1 81 ? 10.266 17.234 3.887 1 97.38 81 TRP B N 1
ATOM 1460 C CA . TRP B 1 81 ? 9.086 16.547 3.371 1 97.38 81 TRP B CA 1
ATOM 1461 C C . TRP B 1 81 ? 8.211 17.5 2.576 1 97.38 81 TRP B C 1
ATOM 1463 O O . TRP B 1 81 ? 8.055 18.672 2.945 1 97.38 81 TRP B O 1
ATOM 1473 N N . LYS B 1 82 ? 7.648 17.016 1.529 1 98.25 82 LYS B N 1
ATOM 1474 C CA . LYS B 1 82 ? 6.605 17.719 0.784 1 98.25 82 LYS B CA 1
ATOM 1475 C C . LYS B 1 82 ? 5.246 17.062 0.987 1 98.25 82 LYS B C 1
ATOM 1477 O O . LYS B 1 82 ? 5.098 15.852 0.791 1 98.25 82 LYS B O 1
ATOM 1482 N N . ASP B 1 83 ? 4.293 17.812 1.463 1 97.62 83 ASP B N 1
ATOM 1483 C CA . ASP B 1 83 ? 2.912 17.359 1.557 1 97.62 83 ASP B CA 1
ATOM 1484 C C . ASP B 1 83 ? 2.277 17.234 0.173 1 97.62 83 ASP B C 1
ATOM 1486 O O . ASP B 1 83 ? 2.016 18.234 -0.487 1 97.62 83 ASP B O 1
ATOM 1490 N N . VAL B 1 84 ? 2.016 16.031 -0.253 1 97.69 84 VAL B N 1
ATOM 1491 C CA . VAL B 1 84 ? 1.448 15.844 -1.585 1 97.69 84 VAL B CA 1
ATOM 1492 C C . VAL B 1 84 ? 0.043 15.258 -1.472 1 97.69 84 VAL B C 1
ATOM 1494 O O . VAL B 1 84 ? -0.465 14.664 -2.422 1 97.69 84 VAL B O 1
ATOM 1497 N N . THR B 1 85 ? -0.584 15.383 -0.374 1 96.81 85 THR B N 1
ATOM 1498 C CA . THR B 1 85 ? -1.878 14.781 -0.069 1 96.81 85 THR B CA 1
ATOM 1499 C C . THR B 1 85 ? -2.895 15.109 -1.159 1 96.81 85 THR B C 1
ATOM 1501 O O . THR B 1 85 ? -3.506 14.203 -1.734 1 96.81 85 THR B O 1
ATOM 1504 N N . GLU B 1 86 ? -3.016 16.344 -1.535 1 96.25 86 GLU B N 1
ATOM 1505 C CA . GLU B 1 86 ? -4.016 16.75 -2.514 1 96.25 86 GLU B CA 1
ATOM 1506 C C . GLU B 1 86 ? -3.707 16.188 -3.895 1 96.25 86 GLU B C 1
ATOM 1508 O O . GLU B 1 86 ? -4.594 15.648 -4.562 1 96.25 86 GLU B O 1
ATOM 1513 N N . ALA B 1 87 ? -2.512 16.312 -4.34 1 94.44 87 ALA B N 1
ATOM 1514 C CA . ALA B 1 87 ? -2.105 15.812 -5.648 1 94.44 87 ALA B CA 1
ATOM 1515 C C . ALA B 1 87 ? -2.297 14.297 -5.734 1 94.44 87 ALA B C 1
ATOM 1517 O O . ALA B 1 87 ? -2.742 13.781 -6.762 1 94.44 87 ALA B O 1
ATOM 1518 N N . ALA B 1 88 ? -1.933 13.617 -4.707 1 94.12 88 ALA B N 1
ATOM 1519 C CA . ALA B 1 88 ? -2.053 12.164 -4.695 1 94.12 88 ALA B CA 1
ATOM 1520 C C . ALA B 1 88 ? -3.514 11.734 -4.766 1 94.12 88 ALA B C 1
ATOM 1522 O O . ALA B 1 88 ? -3.84 10.727 -5.398 1 94.12 88 ALA B O 1
ATOM 1523 N N . MET B 1 89 ? -4.363 12.453 -4.133 1 94 89 MET B N 1
ATOM 1524 C CA . MET B 1 89 ? -5.785 12.125 -4.156 1 94 89 MET B CA 1
ATOM 1525 C C . MET B 1 89 ? -6.375 12.352 -5.543 1 94 89 MET B C 1
ATOM 1527 O O . MET B 1 89 ? -7.305 11.648 -5.949 1 94 89 MET B O 1
ATOM 1531 N N . GLU B 1 90 ? -5.91 13.297 -6.242 1 89.75 90 GLU B N 1
ATOM 1532 C CA . GLU B 1 90 ? -6.375 13.547 -7.605 1 89.75 90 GLU B CA 1
ATOM 1533 C C . GLU B 1 90 ? -6.152 12.328 -8.492 1 89.75 90 GLU B C 1
ATOM 1535 O O . GLU B 1 90 ? -7.035 11.953 -9.266 1 89.75 90 GLU B O 1
ATOM 1540 N N . ARG B 1 91 ? -5.055 11.766 -8.336 1 81.69 91 ARG B N 1
ATOM 1541 C CA . ARG B 1 91 ? -4.777 10.555 -9.102 1 81.69 91 ARG B CA 1
ATOM 1542 C C . ARG B 1 91 ? -5.742 9.438 -8.727 1 81.69 91 ARG B C 1
ATOM 1544 O O . ARG B 1 91 ? -6.238 8.727 -9.602 1 81.69 91 ARG B O 1
ATOM 1551 N N . LEU B 1 92 ? -5.918 9.328 -7.492 1 82.19 92 LEU B N 1
ATOM 1552 C CA . LEU B 1 92 ? -6.852 8.297 -7.043 1 82.19 92 LEU B CA 1
ATOM 1553 C C . LEU B 1 92 ? -8.25 8.555 -7.59 1 82.19 92 LEU B C 1
ATOM 1555 O O . LEU B 1 92 ? -8.938 7.625 -8.016 1 82.19 92 LEU B O 1
ATOM 1559 N N . THR B 1 93 ? -8.68 9.797 -7.645 1 83.56 93 THR B N 1
ATOM 1560 C CA . THR B 1 93 ? -9.977 10.188 -8.188 1 83.56 93 THR B CA 1
ATOM 1561 C C . THR B 1 93 ? -10.078 9.836 -9.664 1 83.56 93 THR B C 1
ATOM 1563 O O . THR B 1 93 ? -11.094 9.289 -10.109 1 83.56 93 THR B O 1
ATOM 1566 N N . ASP B 1 94 ? -9.109 10.086 -10.383 1 78.31 94 ASP B N 1
ATOM 1567 C CA . ASP B 1 94 ? -9.078 9.812 -11.812 1 78.31 94 ASP B CA 1
ATOM 1568 C C . ASP B 1 94 ? -9.211 8.312 -12.094 1 78.31 94 ASP B C 1
ATOM 1570 O O . ASP B 1 94 ? -9.906 7.91 -13.023 1 78.31 94 ASP B O 1
ATOM 1574 N N . LEU B 1 95 ? -8.531 7.605 -11.289 1 72.19 95 LEU B N 1
ATOM 1575 C CA . LEU B 1 95 ? -8.516 6.16 -11.484 1 72.19 95 LEU B CA 1
ATOM 1576 C C . LEU B 1 95 ? -9.844 5.539 -11.055 1 72.19 95 LEU B C 1
ATOM 1578 O O . LEU B 1 95 ? -10.273 4.535 -11.617 1 72.19 95 LEU B O 1
ATOM 1582 N N . TRP B 1 96 ? -10.383 6.16 -10.062 1 69.12 96 TRP B N 1
ATOM 1583 C CA . TRP B 1 96 ? -11.617 5.602 -9.508 1 69.12 96 TRP B CA 1
ATOM 1584 C C . TRP B 1 96 ? -12.828 6.055 -10.312 1 69.12 96 TRP B C 1
ATOM 1586 O O . TRP B 1 96 ? -13.734 5.262 -10.578 1 69.12 96 TRP B O 1
ATOM 1596 N N . GLU B 1 97 ? -13.047 7.348 -10.484 1 61.09 97 GLU B N 1
ATOM 1597 C CA . GLU B 1 97 ? -14.18 7.891 -11.227 1 61.09 97 GLU B CA 1
ATOM 1598 C C . GLU B 1 97 ? -14.148 7.449 -12.688 1 61.09 97 GLU B C 1
ATOM 1600 O O . GLU B 1 97 ? -15.195 7.355 -13.336 1 61.09 97 GLU B O 1
ATOM 1605 N N . GLY B 1 98 ? -13.055 7.434 -13.164 1 51.5 98 GLY B N 1
ATOM 1606 C CA . GLY B 1 98 ? -13.102 6.957 -14.539 1 51.5 98 GLY B CA 1
ATOM 1607 C C . GLY B 1 98 ? -13.805 5.625 -14.688 1 51.5 98 GLY B C 1
ATOM 1608 O O . GLY B 1 98 ? -14.172 5.23 -15.797 1 51.5 98 GLY B O 1
ATOM 1609 N N . THR B 1 99 ? -13.867 4.906 -13.656 1 46.12 99 THR B N 1
ATOM 1610 C CA . THR B 1 99 ? -14.586 3.646 -13.797 1 46.12 99 THR B CA 1
ATOM 1611 C C . THR B 1 99 ? -16.094 3.875 -13.703 1 46.12 99 THR B C 1
ATOM 1613 O O . THR B 1 99 ? -16.875 3.111 -14.273 1 46.12 99 THR B O 1
ATOM 1616 N N . ASP B 1 100 ? -16.594 4.762 -12.93 1 42.25 100 ASP B N 1
ATOM 1617 C CA . ASP B 1 100 ? -18.031 5.02 -12.852 1 42.25 100 ASP B CA 1
ATOM 1618 C C . ASP B 1 100 ? -18.531 5.73 -14.102 1 42.25 100 ASP B C 1
ATOM 1620 O O . ASP B 1 100 ? -19.75 5.797 -14.344 1 42.25 100 ASP B O 1
ATOM 1624 N N . GLN B 1 101 ? -17.656 6.215 -14.891 1 35.12 101 GLN B N 1
ATOM 1625 C CA . GLN B 1 101 ? -18.328 6.754 -16.062 1 35.12 101 GLN B CA 1
ATOM 1626 C C . GLN B 1 101 ? -18.594 5.664 -17.094 1 35.12 101 GLN B C 1
ATOM 1628 O O . GLN B 1 101 ? -17.766 4.777 -17.297 1 35.12 101 GLN B O 1
#

Solvent-accessible surface area (backbone atoms only — not comparable to full-atom values): 10587 Å² total; per-residue (Å²): 127,69,74,45,34,24,43,33,35,66,70,77,34,33,32,31,48,30,62,60,39,32,62,75,28,52,92,74,69,43,40,54,37,53,46,50,50,62,28,17,16,36,17,63,34,53,41,47,68,77,69,73,55,52,44,36,81,50,70,27,92,41,49,59,34,21,32,33,34,46,29,64,81,63,56,65,83,90,55,80,70,41,83,41,41,69,65,53,48,50,53,43,46,54,29,37,51,57,40,77,99,126,70,71,45,34,26,42,32,35,65,70,78,34,31,33,32,50,31,62,60,40,31,63,75,27,52,92,74,68,42,41,52,38,52,46,50,49,63,29,17,16,34,16,64,33,55,40,48,71,77,69,73,58,49,44,36,83,48,71,26,93,42,48,60,35,20,31,32,34,48,31,64,82,63,56,64,84,91,53,79,70,40,83,40,40,67,66,55,48,50,54,44,45,53,29,37,50,58,41,77,98

Organism: Phanerochaete carnosa (strain HHB-10118-sp) (NCBI:txid650164)

Radius of gyration: 15.67 Å; Cα contacts (8 Å, |Δi|>4): 405; chains: 2; bounding box: 35×35×38 Å

Secondary structure (DSSP, 8-state):
----EEEEETTTTEEEEHHHHHHHTGGGT--HHHHHHHHSBS-----SSSSS----SPPPTTTT-BEEEEEGGGS-TTS--EE-HHHHHHHHHHHHHHHH-/----EEEEETTTTEEEEHHHHHHHTGGGT--HHHHHHHHSBS-----SSSSS----SPPPTTTT-BEEEEEGGGS-TTS--EE-HHHHHHHHHHHHHHHH-

Sequence (202 aa):
MEKSAVLCNLSQHKYVRGSAVQEKFERHRLSISHLLLAHICWSTEPVSQMKDATCSVTRSPWVGSRFEITTMDKLRPDIEWKDVTEAAMERLTDLWEGTDQMEKSAVLCNLSQHKYVRGSAVQEKFERHRLSISHLLLAHICWSTEPVSQMKDATCSVTRSPWVGSRFEITTMDKLRPDIEWKDVTEAAMERLTDLWEGTDQ

pLDDT: mean 79.2, std 20.11, range [35.12, 98.31]

Foldseek 3Di:
DPQWKWKAQPQVQEIATFVVLCVVCVVVRDTVVLLVVCQQAQALAQPAPCPPPPGHRHHHPCHPTDIDMGGPVPPDPVTDHDYCHPVSVVSNCCSHVVVVD/DPQWKWKAQPQVQEIATFVVLCVVCVVVRDTVVLLVVCQQAQALAQCAPVPPPPRHRHHHPCHPTDIDMGGPVPPDPVTDHDYCHPVSVVSNCCSHVVVVD